Protein AF-0000000076749938 (afdb_homodimer)

Organism: NCBI:txid927661

Solvent-accessible surface area (backbone atoms only — not comparable to full-atom values): 13878 Å² total; per-residue (Å²): 121,81,74,64,51,70,44,56,28,37,37,51,81,58,31,28,41,81,42,74,37,69,72,84,67,67,82,81,55,88,50,54,41,32,39,28,59,49,98,90,24,24,19,38,31,24,63,41,94,78,51,100,81,17,25,28,37,37,33,43,51,71,41,92,62,65,67,49,48,26,50,68,44,40,58,41,46,54,39,28,74,70,57,39,41,70,43,42,43,47,42,65,38,30,44,34,40,29,29,44,48,93,43,41,67,59,47,47,50,46,42,40,74,74,54,29,45,76,42,61,68,61,79,71,71,66,80,120,123,85,76,62,51,71,44,55,29,36,36,51,81,59,32,29,39,82,40,74,36,66,70,84,68,63,86,76,61,88,49,54,42,33,39,27,62,49,98,90,23,25,20,38,31,24,64,42,95,77,49,101,82,17,26,27,37,37,32,42,51,72,40,92,61,66,66,51,47,28,51,68,45,41,58,41,47,54,40,30,72,71,58,38,42,72,44,42,42,46,41,65,39,30,45,34,39,30,28,47,46,93,43,41,67,58,47,49,51,45,41,38,74,73,54,28,46,76,42,62,69,61,79,72,72,65,80,118

InterPro domains:
  IPR027795 CASTOR, ACT domain [PF13840] (52-112)
  IPR045865 ACT-like domain [SSF55021] (54-118)

Nearest PDB structures (foldseek):
  1zhv-assembly1_A  TM=8.118E-01  e=1.317E-09  Agrobacterium fabrum str. C58
  1zvp-assembly2_C  TM=7.833E-01  e=8.070E-06  Vibrio cholerae
  1zvp-assembly2_B  TM=7.816E-01  e=1.088E-05  Vibrio cholerae
  1zvp-assembly1_D  TM=7.449E-01  e=8.566E-06  Vibrio cholerae
  1zvp-assembly1_A  TM=7.758E-01  e=2.228E-05  Vibrio cholerae

Foldseek 3Di:
DLDQDAFEKEWEPFWKDKDFDAAPDDPPDPFWDDWDDDPRGIITIGTDDDDPFTKIKIKTDQDPDLDDPCHVVSLVVLCVVVVWDWDWDADSGIIIIITTPVCVVVSCVSSVVSRYHYHYPPPPPVPD/DLDQDAFAKEWEPFWKDKDFDAQPDDDPDPFWDDWDDDPRGIITIGTDDDDPFTKIKIKTDQDPDLDDPRHVVSLVVLCVVVVWDWDWDADSGIIIIITTPVCVVVSCVSSVVSRYHYHYPPPPPVPD

Radius of gyration: 17.72 Å; Cα contacts (8 Å, |Δi|>4): 561; chains: 2; bounding box: 44×46×65 Å

Sequence (256 aa):
MSTFVPQKLHLRPDLFAIERHDSEDIVGSADWVALVRAPQGLTVIRTVADAADGWRAFQGQSSHELDVPGMLLSILAPLGEAGLPVFAASTYDADLVLVPASHAEKAATVLSTAGHEVHEDRDHHESLMSTFVPQKLHLRPDLFAIERHDSEDIVGSADWVALVRAPQGLTVIRTVADAADGWRAFQGQSSHELDVPGMLLSILAPLGEAGLPVFAASTYDADLVLVPASHAEKAATVLSTAGHEVHEDRDHHESL

pLDDT: mean 83.51, std 16.82, range [28.42, 97.94]

Secondary structure (DSSP, 8-state):
-------EEEE-S-EEEEEEE-TTSGGG-TTEEEEEEETTEEEEEEEES--TT-EEEEEE---S-TT-TTHHHHHHHHHHHTT---EEEE-SS-EEEEEEGGGHHHHHHHHHHTT-EEEE--------/-------EEEE-S-EEEEEEE-TTS-TT-TTEEEEEEETTEEEEEEEES--TT-EEEEEE---S-TT-TTHHHHHHHHHHHTT---EEEE-SS-EEEEEEGGGHHHHHHHHHHTT-EEEE--------

Structure (mmCIF, N/CA/C/O backbone):
data_AF-0000000076749938-model_v1
#
loop_
_entity.id
_entity.type
_entity.pdbx_description
1 polymer 'CASTOR ACT domain-containing protein'
#
loop_
_atom_site.group_PDB
_atom_site.id
_atom_site.type_symbol
_atom_site.label_atom_id
_atom_site.label_alt_id
_atom_site.label_comp_id
_atom_site.label_asym_id
_atom_site.label_entity_id
_atom_site.label_seq_id
_atom_site.pdbx_PDB_ins_code
_atom_site.Cartn_x
_atom_site.Cartn_y
_atom_site.Cartn_z
_atom_site.occupancy
_atom_site.B_iso_or_equiv
_atom_site.auth_seq_id
_atom_site.auth_comp_id
_atom_site.auth_asym_id
_atom_site.auth_atom_id
_atom_site.pdbx_PDB_model_num
ATOM 1 N N . MET A 1 1 ? -23.219 3.326 -2.438 1 39.22 1 MET A N 1
ATOM 2 C CA . MET A 1 1 ? -22.453 2.242 -3.051 1 39.22 1 MET A CA 1
ATOM 3 C C . MET A 1 1 ? -21.047 2.711 -3.438 1 39.22 1 MET A C 1
ATOM 5 O O . MET A 1 1 ? -20.891 3.779 -4.035 1 39.22 1 MET A O 1
ATOM 9 N N . SER A 1 2 ? -20.109 2.422 -2.643 1 50.53 2 SER A N 1
ATOM 10 C CA . SER A 1 2 ? -18.797 3.02 -2.863 1 50.53 2 SER A CA 1
ATOM 11 C C . SER A 1 2 ? -18.359 2.898 -4.324 1 50.53 2 SER A C 1
ATOM 13 O O . SER A 1 2 ? -18.469 1.823 -4.918 1 50.53 2 SER A O 1
ATOM 15 N N . THR A 1 3 ? -18.609 3.895 -5.098 1 61.5 3 THR A N 1
ATOM 16 C CA . THR A 1 3 ? -18.328 3.922 -6.527 1 61.5 3 THR A CA 1
ATOM 17 C C . THR A 1 3 ? -16.938 3.367 -6.812 1 61.5 3 THR A C 1
ATOM 19 O O . THR A 1 3 ? -15.953 3.764 -6.172 1 61.5 3 THR A O 1
ATOM 22 N N . PHE A 1 4 ? -16.859 2.09 -7.316 1 76.06 4 PHE A N 1
ATOM 23 C CA . PHE A 1 4 ? -15.664 1.397 -7.789 1 76.06 4 PHE A CA 1
ATOM 24 C C . PHE A 1 4 ? -15.141 2.033 -9.07 1 76.06 4 PHE A C 1
ATOM 26 O O . PHE A 1 4 ? -15.93 2.422 -9.945 1 76.06 4 PHE A O 1
ATOM 33 N N . VAL A 1 5 ? -13.953 2.48 -9.055 1 85.94 5 VAL A N 1
ATOM 34 C CA . VAL A 1 5 ? -13.297 3.033 -10.242 1 85.94 5 VAL A CA 1
ATOM 35 C C . VAL A 1 5 ? -12.656 1.906 -11.047 1 85.94 5 VAL A C 1
ATOM 37 O O . VAL A 1 5 ? -11.656 1.319 -10.633 1 85.94 5 VAL A O 1
ATOM 40 N N . PRO A 1 6 ? -13.344 1.611 -12.18 1 90.44 6 PRO A N 1
ATOM 41 C CA . PRO A 1 6 ? -12.758 0.559 -13.016 1 90.44 6 PRO A CA 1
ATOM 42 C C . PRO A 1 6 ?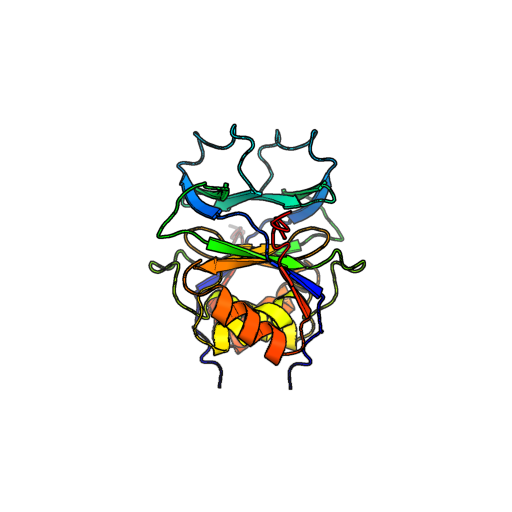 -11.32 0.87 -13.438 1 90.44 6 PRO A C 1
ATOM 44 O O . PRO A 1 6 ? -11 2.021 -13.742 1 90.44 6 PRO A O 1
ATOM 47 N N . GLN A 1 7 ? -10.453 -0.158 -13.344 1 91.94 7 GLN A N 1
ATOM 48 C CA . GLN A 1 7 ? -9.055 0.034 -13.703 1 91.94 7 GLN A CA 1
ATOM 49 C C . GLN A 1 7 ? -8.562 -1.078 -14.625 1 91.94 7 GLN A C 1
ATOM 51 O O . GLN A 1 7 ? -9.148 -2.16 -14.672 1 91.94 7 GLN A O 1
ATOM 56 N N . LYS A 1 8 ? -7.551 -0.688 -15.461 1 93.19 8 LYS A N 1
ATOM 57 C CA . LYS A 1 8 ? -6.781 -1.697 -16.172 1 93.19 8 LYS A CA 1
ATOM 58 C C . LYS A 1 8 ? -5.598 -2.186 -15.344 1 93.19 8 LYS A C 1
ATOM 60 O O . LYS A 1 8 ? -4.719 -1.4 -14.992 1 93.19 8 LYS A O 1
ATOM 65 N N . LEU A 1 9 ? -5.609 -3.475 -15.023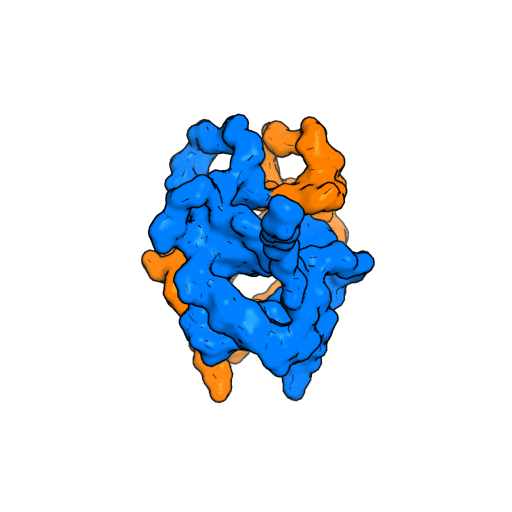 1 95.06 9 LEU A N 1
ATOM 66 C CA . LEU A 1 9 ? -4.59 -4.059 -14.164 1 95.06 9 LEU A CA 1
ATOM 67 C C . LEU A 1 9 ? -3.752 -5.078 -14.922 1 95.06 9 LEU A C 1
ATOM 69 O O . LEU A 1 9 ? -4.285 -5.863 -15.711 1 95.06 9 LEU A O 1
ATOM 73 N N . HIS A 1 10 ? -2.5 -4.996 -14.734 1 95.06 10 HIS A N 1
ATOM 74 C CA . HIS A 1 10 ? -1.573 -5.98 -15.289 1 95.06 10 HIS A CA 1
ATOM 75 C C . HIS A 1 10 ? -1.095 -6.953 -14.219 1 95.06 10 HIS A C 1
ATOM 77 O O . HIS A 1 10 ? -0.518 -6.535 -13.211 1 95.06 10 HIS A O 1
ATOM 83 N N . LEU A 1 11 ? -1.415 -8.203 -14.438 1 96.12 11 LEU A N 1
ATOM 84 C CA . LEU A 1 11 ? -0.824 -9.227 -13.578 1 96.12 11 LEU A CA 1
ATOM 85 C C . LEU A 1 11 ? 0.608 -9.531 -14.008 1 96.12 11 LEU A C 1
ATOM 87 O O . LEU A 1 11 ? 0.832 -10.133 -15.062 1 96.12 11 LEU A O 1
ATOM 91 N N . ARG A 1 12 ? 1.551 -9.172 -13.18 1 93.81 12 ARG A N 1
ATOM 92 C CA . ARG A 1 12 ? 2.961 -9.344 -13.508 1 93.81 12 ARG A CA 1
ATOM 93 C C . ARG A 1 12 ? 3.334 -10.812 -13.602 1 93.81 12 ARG A C 1
ATOM 95 O O . ARG A 1 12 ? 2.822 -11.641 -12.836 1 93.81 12 ARG A O 1
ATOM 102 N N . PRO A 1 13 ? 4.262 -11.086 -14.453 1 91.56 13 PRO A N 1
ATOM 103 C CA . PRO A 1 13 ? 4.668 -12.484 -14.594 1 91.56 13 PRO A CA 1
ATOM 104 C C . PRO A 1 13 ? 5.57 -12.961 -13.461 1 91.56 13 PRO A C 1
ATOM 106 O O . PRO A 1 13 ? 5.73 -14.164 -13.258 1 91.56 13 PRO A O 1
ATOM 109 N N . ASP A 1 14 ? 6.129 -12.031 -12.711 1 92.38 14 ASP A N 1
ATOM 110 C CA . ASP A 1 14 ? 7.109 -12.359 -11.68 1 92.38 14 ASP A CA 1
ATOM 111 C C . ASP A 1 14 ? 6.426 -12.898 -10.43 1 92.38 14 ASP A C 1
ATOM 113 O O . ASP A 1 14 ? 5.23 -12.688 -10.227 1 92.38 14 ASP A O 1
ATOM 117 N N . LEU A 1 15 ? 7.25 -13.633 -9.695 1 94.06 15 LEU A N 1
ATOM 118 C CA . LEU A 1 15 ? 6.918 -13.992 -8.328 1 94.06 15 LEU A CA 1
ATOM 119 C C . LEU A 1 15 ? 7.68 -13.125 -7.332 1 94.06 15 LEU A C 1
ATOM 121 O O . LEU A 1 15 ? 8.828 -12.75 -7.578 1 94.06 15 LEU A O 1
ATOM 125 N N . PHE A 1 16 ? 7.023 -12.875 -6.277 1 94.44 16 PHE A N 1
ATOM 126 C CA . PHE A 1 16 ? 7.621 -11.977 -5.301 1 94.44 16 PHE A CA 1
ATOM 127 C C . PHE A 1 16 ? 7.684 -12.625 -3.924 1 94.44 16 PHE A C 1
ATOM 129 O O . PHE A 1 16 ? 6.848 -13.469 -3.594 1 94.44 16 PHE A O 1
ATOM 136 N N . ALA A 1 17 ? 8.648 -12.289 -3.207 1 93.06 17 ALA A N 1
ATOM 137 C CA . ALA A 1 17 ? 8.742 -12.617 -1.785 1 93.06 17 ALA A CA 1
ATOM 138 C C . ALA A 1 17 ? 8.672 -11.352 -0.93 1 93.06 17 ALA A C 1
ATOM 140 O O . ALA A 1 17 ? 9.156 -10.297 -1.334 1 93.06 17 ALA A O 1
ATOM 141 N N . ILE A 1 18 ? 8.07 -11.453 0.167 1 92 18 ILE A N 1
ATOM 142 C CA . ILE A 1 18 ? 8.031 -10.406 1.179 1 92 18 ILE A CA 1
ATOM 143 C C . ILE A 1 18 ? 8.883 -10.812 2.379 1 92 18 ILE A C 1
ATOM 145 O O . ILE A 1 18 ? 8.617 -11.836 3.016 1 92 18 ILE A O 1
ATOM 149 N N . GLU A 1 19 ? 9.859 -10.016 2.629 1 89.88 19 GLU A N 1
ATOM 150 C CA . GLU A 1 19 ? 10.828 -10.344 3.676 1 89.88 19 GLU A CA 1
ATOM 151 C C . GLU A 1 19 ? 11 -9.18 4.648 1 89.88 19 GLU A C 1
ATOM 153 O O . GLU A 1 19 ? 10.812 -8.023 4.281 1 89.88 19 GLU A O 1
ATOM 158 N N . ARG A 1 20 ? 11.383 -9.516 5.812 1 90.06 20 ARG A N 1
ATOM 159 C CA . ARG A 1 20 ? 11.773 -8.516 6.801 1 90.06 20 ARG A CA 1
ATOM 160 C C . ARG A 1 20 ? 13.258 -8.625 7.129 1 90.06 20 ARG A C 1
ATOM 162 O O . ARG A 1 20 ? 13.742 -9.695 7.504 1 90.06 20 ARG A O 1
ATOM 169 N N . HIS A 1 21 ? 13.891 -7.566 6.812 1 87.69 21 HIS A N 1
ATOM 170 C CA . HIS A 1 21 ? 15.32 -7.504 7.098 1 87.69 21 HIS A CA 1
ATOM 171 C C . HIS A 1 21 ? 15.609 -6.586 8.281 1 87.69 21 HIS A C 1
ATOM 173 O O . HIS A 1 21 ? 14.859 -5.633 8.523 1 87.69 21 HIS A O 1
ATOM 179 N N . ASP A 1 22 ? 16.766 -6.957 8.883 1 80.88 22 ASP A N 1
ATOM 180 C CA . ASP A 1 22 ? 17.25 -6.004 9.875 1 80.88 22 ASP A CA 1
ATOM 181 C C . ASP A 1 22 ? 17.859 -4.777 9.203 1 80.88 22 ASP A C 1
ATOM 183 O O . ASP A 1 22 ? 18.453 -4.879 8.125 1 80.88 22 ASP A O 1
ATOM 187 N N . SER A 1 23 ? 17.297 -3.586 9.125 1 63.81 23 SER A N 1
ATOM 188 C CA . SER A 1 23 ? 17.5 -2.289 8.484 1 63.81 23 SER A CA 1
ATOM 189 C C . SER A 1 23 ? 18.859 -2.215 7.805 1 63.81 23 SER A C 1
ATOM 191 O O . SER A 1 23 ? 19 -1.632 6.727 1 63.81 23 SER A O 1
ATOM 193 N N . GLU A 1 24 ? 20.031 -2.688 8.195 1 58.97 24 GLU A N 1
ATOM 194 C CA . GLU A 1 24 ? 21.375 -2.436 7.672 1 58.97 24 GLU A CA 1
ATOM 195 C C . GLU A 1 24 ? 21.672 -3.297 6.445 1 58.97 24 GLU A C 1
ATOM 197 O O . GLU A 1 24 ? 22.625 -3.041 5.711 1 58.97 24 GLU A O 1
ATOM 202 N N . ASP A 1 25 ? 21.078 -4.219 6.223 1 56.28 25 ASP A N 1
ATOM 203 C CA . ASP A 1 25 ? 21.625 -5.25 5.352 1 56.28 25 ASP A CA 1
ATOM 204 C C . ASP A 1 25 ? 21.266 -4.988 3.891 1 56.28 25 ASP A C 1
ATOM 206 O O . ASP A 1 25 ? 22.094 -5.172 2.996 1 56.28 25 ASP A O 1
ATOM 210 N N . ILE A 1 26 ? 20.078 -4.988 3.316 1 54.69 26 ILE A N 1
ATOM 211 C CA . ILE A 1 26 ? 19.672 -5.656 2.084 1 54.69 26 ILE A CA 1
ATOM 212 C C . ILE A 1 26 ? 19.578 -4.637 0.951 1 54.69 26 ILE A C 1
ATOM 214 O O . ILE A 1 26 ? 19.469 -5.012 -0.22 1 54.69 26 ILE A O 1
ATOM 218 N N . VAL A 1 27 ? 19.75 -3.434 1.104 1 60.03 27 VAL A N 1
ATOM 219 C CA . VAL A 1 27 ? 19.203 -2.666 -0.006 1 60.03 27 VAL A CA 1
ATOM 220 C C . VAL A 1 27 ? 20.047 -2.883 -1.259 1 60.03 27 VAL A C 1
ATOM 222 O O . VAL A 1 27 ? 19.641 -2.5 -2.359 1 60.03 27 VAL A O 1
ATOM 225 N N . GLY A 1 28 ? 21.094 -3.668 -1.22 1 59.53 28 GLY A N 1
ATOM 226 C CA . GLY A 1 28 ? 21.984 -3.576 -2.373 1 59.53 28 GLY A CA 1
ATOM 227 C C . GLY A 1 28 ? 21.516 -4.418 -3.545 1 59.53 28 GLY A C 1
ATOM 228 O O . GLY A 1 28 ? 22.125 -4.391 -4.617 1 59.53 28 GLY A O 1
ATOM 229 N N . SER A 1 29 ? 20.391 -5.137 -3.348 1 61.81 29 SER A N 1
ATOM 230 C CA . SER A 1 29 ? 20.141 -6.012 -4.488 1 61.81 29 SER A CA 1
ATOM 231 C C . SER A 1 29 ? 19.172 -5.367 -5.477 1 61.81 29 SER A C 1
ATOM 233 O O . SER A 1 29 ? 18.312 -4.582 -5.086 1 61.81 29 SER A O 1
ATOM 235 N N . ALA A 1 30 ? 19.391 -5.578 -6.797 1 67.44 30 ALA A N 1
ATOM 236 C CA . ALA A 1 30 ? 18.625 -5.062 -7.926 1 67.44 30 ALA A CA 1
ATOM 237 C C . ALA A 1 30 ? 17.281 -5.777 -8.047 1 67.44 30 ALA A C 1
ATOM 239 O O . ALA A 1 30 ? 16.438 -5.391 -8.852 1 67.44 30 ALA A O 1
ATOM 240 N N . ASP A 1 31 ? 16.922 -6.672 -7.141 1 87.25 31 ASP A N 1
ATOM 241 C CA . ASP A 1 31 ? 15.727 -7.477 -7.41 1 87.25 31 ASP A CA 1
ATOM 242 C C . ASP A 1 31 ? 14.547 -7.012 -6.562 1 87.25 31 ASP A C 1
ATOM 244 O O . ASP A 1 31 ? 13.445 -7.555 -6.672 1 87.25 31 ASP A O 1
ATOM 248 N N . TRP A 1 32 ? 14.812 -5.949 -5.809 1 90.25 32 TRP A N 1
ATOM 249 C CA . TRP A 1 32 ? 13.703 -5.492 -4.988 1 90.25 32 TRP A CA 1
ATOM 250 C C . TRP A 1 32 ? 12.766 -4.598 -5.789 1 90.25 32 TRP A C 1
ATOM 252 O O . TRP A 1 32 ? 13.203 -3.877 -6.691 1 90.25 32 TRP A O 1
ATOM 262 N N . VAL A 1 33 ? 11.5 -4.688 -5.477 1 92.12 33 VAL A N 1
ATOM 263 C CA . VAL A 1 33 ? 10.516 -3.826 -6.121 1 92.12 33 VAL A CA 1
ATOM 264 C C . VAL A 1 33 ? 10 -2.791 -5.125 1 92.12 33 VAL A C 1
ATOM 266 O O . VAL A 1 33 ? 9.586 -1.697 -5.516 1 92.12 33 VAL A O 1
ATOM 269 N N . ALA A 1 34 ? 10.062 -3.121 -3.85 1 93.25 34 ALA A N 1
ATOM 270 C CA . ALA A 1 34 ? 9.625 -2.182 -2.818 1 93.25 34 ALA A CA 1
ATOM 271 C C . ALA A 1 34 ? 10.453 -2.34 -1.547 1 93.25 34 ALA A C 1
ATOM 273 O O . ALA A 1 34 ? 10.789 -3.461 -1.151 1 93.25 34 ALA A O 1
ATOM 274 N N . LEU A 1 35 ? 10.789 -1.246 -0.967 1 91.69 35 LEU A N 1
ATOM 275 C CA . LEU A 1 35 ? 11.406 -1.145 0.352 1 91.69 35 LEU A CA 1
ATOM 276 C C . LEU A 1 35 ? 10.586 -0.236 1.265 1 91.69 35 LEU A C 1
ATOM 278 O O . LEU A 1 35 ? 10.273 0.898 0.898 1 91.69 35 LEU A O 1
ATOM 282 N N . VAL A 1 36 ? 10.227 -0.734 2.393 1 92.31 36 VAL A N 1
ATOM 283 C CA . VAL A 1 36 ? 9.453 0.075 3.332 1 92.31 36 VAL A CA 1
ATOM 284 C C . VAL A 1 36 ? 10.047 -0.062 4.734 1 92.31 36 VAL A C 1
ATOM 286 O O . VAL A 1 36 ? 10.117 -1.167 5.277 1 92.31 36 VAL A O 1
ATOM 289 N N . ARG A 1 37 ? 10.383 1.034 5.262 1 90.81 37 ARG A N 1
ATOM 290 C CA . ARG A 1 37 ? 10.938 1.043 6.609 1 90.81 37 ARG A CA 1
ATOM 291 C C . ARG A 1 37 ? 9.836 1.062 7.66 1 90.81 37 ARG A C 1
ATOM 293 O O . ARG A 1 37 ? 8.844 1.771 7.508 1 90.81 37 ARG A O 1
ATOM 300 N N . ALA A 1 38 ? 10.008 0.27 8.625 1 87.62 38 ALA A N 1
ATOM 301 C CA . ALA A 1 38 ? 9.141 0.216 9.797 1 87.62 38 ALA A CA 1
ATOM 302 C C . ALA A 1 38 ? 9.953 0.031 11.078 1 87.62 38 ALA A C 1
ATOM 304 O O . ALA A 1 38 ? 11.141 -0.296 11.023 1 87.62 38 ALA A O 1
ATOM 305 N N . PRO A 1 39 ? 9.344 0.297 12.234 1 83.75 39 PRO A N 1
ATOM 306 C CA . PRO A 1 39 ? 10.07 0.182 13.5 1 83.75 39 PRO A CA 1
ATOM 307 C C . PRO A 1 39 ? 10.719 -1.188 13.688 1 83.75 39 PRO A C 1
ATOM 309 O O . PRO A 1 39 ? 11.773 -1.295 14.312 1 83.75 39 PRO A O 1
ATOM 312 N N . GLN A 1 40 ? 10.109 -2.246 13.094 1 84.62 40 GLN A N 1
ATOM 313 C CA . GLN A 1 40 ? 10.586 -3.607 13.32 1 84.62 40 GLN A CA 1
ATOM 314 C C . GLN A 1 40 ? 11.656 -3.992 12.297 1 84.62 40 GLN A C 1
ATOM 316 O O . GLN A 1 40 ? 12.281 -5.051 12.406 1 84.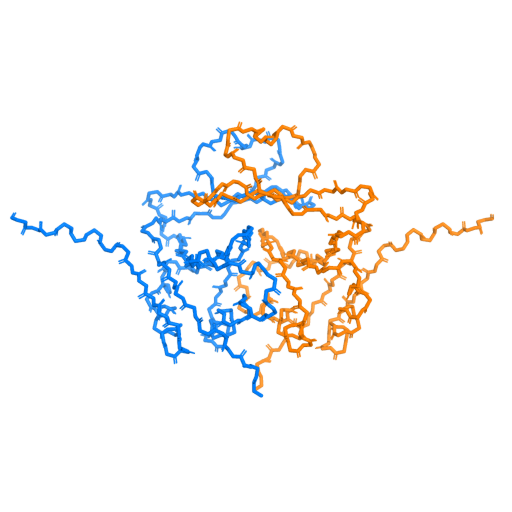62 40 GLN A O 1
ATOM 321 N N . GLY A 1 41 ? 11.867 -3.158 11.336 1 88.69 41 GLY A N 1
ATOM 322 C CA . GLY A 1 41 ? 12.867 -3.455 10.32 1 88.69 41 GLY A CA 1
ATOM 323 C C . GLY A 1 41 ? 12.469 -2.979 8.938 1 88.69 41 GLY A C 1
ATOM 324 O O . GLY A 1 41 ? 11.57 -2.146 8.797 1 88.69 41 GLY A O 1
ATOM 325 N N . LEU A 1 42 ? 13.227 -3.508 7.969 1 90.38 42 LEU A N 1
ATOM 326 C CA . LEU A 1 42 ? 12.992 -3.15 6.574 1 90.38 42 LEU A CA 1
ATOM 327 C C . LEU A 1 42 ? 12.203 -4.238 5.859 1 90.38 42 LEU A C 1
ATOM 329 O O . LEU A 1 42 ? 12.609 -5.402 5.848 1 90.38 42 LEU A O 1
ATOM 333 N N . THR A 1 43 ? 11.109 -3.926 5.422 1 91.31 43 THR A N 1
ATOM 334 C CA . THR A 1 43 ? 10.359 -4.828 4.555 1 91.31 43 THR A CA 1
ATOM 335 C C . THR A 1 43 ? 10.875 -4.754 3.121 1 91.31 43 THR A C 1
ATOM 337 O O . THR A 1 43 ? 10.992 -3.664 2.555 1 91.31 43 THR A O 1
ATOM 340 N N . VAL A 1 44 ? 11.195 -5.906 2.609 1 91.19 44 VAL A N 1
ATOM 341 C CA . VAL A 1 44 ? 11.695 -6.012 1.243 1 91.19 44 VAL A CA 1
ATOM 342 C C . VAL A 1 44 ? 10.758 -6.895 0.418 1 91.19 44 VAL A C 1
ATOM 344 O O . VAL A 1 44 ? 10.5 -8.047 0.78 1 91.19 44 VAL A O 1
ATOM 347 N N . ILE A 1 45 ? 10.219 -6.332 -0.6 1 92.94 45 ILE A N 1
ATOM 348 C CA . ILE A 1 45 ? 9.531 -7.113 -1.621 1 92.94 45 ILE A CA 1
ATOM 349 C C . ILE A 1 45 ? 10.438 -7.297 -2.834 1 92.94 45 ILE A C 1
ATOM 351 O O . ILE A 1 45 ? 10.898 -6.32 -3.43 1 92.94 45 ILE A O 1
ATOM 355 N N . ARG A 1 46 ? 10.664 -8.492 -3.176 1 92.19 46 ARG A N 1
ATOM 356 C CA . ARG A 1 46 ? 11.602 -8.75 -4.266 1 92.19 46 ARG A CA 1
ATOM 357 C C . ARG A 1 46 ? 11.133 -9.906 -5.137 1 92.19 46 ARG A C 1
ATOM 359 O O . ARG A 1 46 ? 10.352 -10.75 -4.684 1 92.19 46 ARG A O 1
ATOM 366 N N . THR A 1 47 ? 11.617 -9.883 -6.414 1 93 47 THR A N 1
ATOM 367 C CA . THR A 1 47 ? 11.312 -10.984 -7.316 1 93 47 THR A CA 1
ATOM 368 C C . THR A 1 47 ? 12.062 -12.25 -6.902 1 93 47 THR A C 1
ATOM 370 O O . THR A 1 47 ? 13.211 -12.172 -6.449 1 93 47 THR A O 1
ATOM 373 N N . VAL A 1 48 ? 11.328 -13.312 -6.988 1 91.19 48 VAL A N 1
ATOM 374 C CA . VAL A 1 48 ? 11.945 -14.602 -6.688 1 91.19 48 VAL A CA 1
ATOM 375 C C . VAL A 1 48 ? 11.602 -15.609 -7.785 1 91.19 48 VAL A C 1
ATOM 377 O O . VAL A 1 48 ? 10.594 -15.453 -8.484 1 91.19 48 VAL A O 1
ATOM 380 N N . ALA A 1 49 ? 12.516 -16.562 -8.086 1 84.88 49 ALA A N 1
ATOM 381 C CA . ALA A 1 49 ? 12.297 -17.594 -9.094 1 84.88 49 ALA A CA 1
ATOM 382 C C . ALA A 1 49 ? 11.289 -18.641 -8.609 1 84.88 49 ALA A C 1
ATOM 384 O O . ALA A 1 49 ? 10.445 -19.109 -9.375 1 84.88 49 ALA A O 1
ATOM 385 N N . ASP A 1 50 ? 11.492 -19.203 -7.457 1 73 50 ASP A N 1
ATOM 386 C CA . ASP A 1 50 ? 10.664 -20.281 -6.945 1 73 50 ASP A CA 1
ATOM 387 C C . ASP A 1 50 ? 10.172 -19.984 -5.531 1 73 50 ASP A C 1
ATOM 389 O O . ASP A 1 50 ? 10.953 -19.547 -4.676 1 73 50 ASP A O 1
ATOM 393 N N . ALA A 1 51 ? 8.992 -19.422 -5.438 1 63.91 51 ALA A N 1
ATOM 394 C CA . ALA A 1 51 ? 8.648 -19.422 -4.02 1 63.91 51 ALA A CA 1
ATOM 395 C C . ALA A 1 51 ? 7.297 -20.109 -3.785 1 63.91 51 ALA A C 1
ATOM 397 O O . ALA A 1 51 ? 6.281 -19.672 -4.336 1 63.91 51 ALA A O 1
ATOM 398 N N . ALA A 1 52 ? 7.25 -21.438 -3.373 1 61.41 52 ALA A N 1
ATOM 399 C CA . ALA A 1 52 ? 6.023 -22.094 -2.947 1 61.41 52 ALA A CA 1
ATOM 400 C C . ALA A 1 52 ? 5.105 -21.141 -2.199 1 61.41 52 ALA A C 1
ATOM 402 O O . ALA A 1 52 ? 3.879 -21.219 -2.326 1 61.41 52 ALA A O 1
ATOM 403 N N . ASP A 1 53 ? 5.703 -20.156 -1.62 1 77.25 53 ASP A N 1
ATOM 404 C CA . ASP A 1 53 ? 4.926 -19.25 -0.792 1 77.25 53 ASP A CA 1
ATOM 405 C C . ASP A 1 53 ? 5.066 -17.812 -1.276 1 77.25 53 ASP A C 1
ATOM 407 O O . ASP A 1 53 ? 4.992 -16.875 -0.481 1 77.25 53 ASP A O 1
ATOM 411 N N . GLY A 1 54 ? 5.109 -17.828 -2.609 1 91.31 54 GLY A N 1
ATOM 412 C CA . GLY A 1 54 ? 5.332 -16.516 -3.186 1 91.31 54 GLY A CA 1
ATOM 413 C C . GLY A 1 54 ? 4.051 -15.727 -3.383 1 91.31 54 GLY A C 1
ATOM 414 O O . GLY A 1 54 ? 2.979 -16.156 -2.947 1 91.31 54 GLY A O 1
ATOM 415 N N . TRP A 1 55 ? 4.258 -14.523 -3.918 1 94.5 55 TRP A N 1
ATOM 416 C CA . TRP A 1 55 ? 3.176 -13.586 -4.191 1 94.5 55 TRP A CA 1
ATOM 417 C C . TRP A 1 55 ? 3.162 -13.188 -5.664 1 94.5 55 TRP A C 1
ATOM 419 O O . TRP A 1 55 ? 4.195 -13.234 -6.336 1 94.5 55 TRP A O 1
ATOM 429 N N . ARG A 1 56 ? 1.994 -12.914 -6.109 1 95.31 56 ARG A N 1
ATOM 430 C CA . ARG A 1 56 ? 1.817 -12.281 -7.414 1 95.31 56 ARG A CA 1
ATOM 431 C C . ARG A 1 56 ? 1.292 -10.859 -7.27 1 95.31 56 ARG A C 1
ATOM 433 O O . ARG A 1 56 ? 0.638 -10.531 -6.281 1 95.31 56 ARG A O 1
ATOM 440 N N . ALA A 1 57 ? 1.581 -10.078 -8.312 1 96.38 57 ALA A N 1
ATOM 441 C CA . ALA A 1 57 ? 1.27 -8.656 -8.164 1 96.38 57 ALA A CA 1
ATOM 442 C C . ALA A 1 57 ? 0.371 -8.172 -9.297 1 96.38 57 ALA A C 1
ATOM 444 O O . ALA A 1 57 ? 0.607 -8.492 -10.469 1 96.38 57 ALA A O 1
ATOM 445 N N . PHE A 1 58 ? -0.656 -7.461 -8.945 1 96.31 58 PHE A N 1
ATOM 446 C CA . PHE A 1 58 ? -1.45 -6.668 -9.875 1 96.31 58 PHE A CA 1
ATOM 447 C C . PHE A 1 58 ? -0.968 -5.223 -9.898 1 96.31 58 PHE A C 1
ATOM 449 O O . PHE A 1 58 ? -0.892 -4.57 -8.852 1 96.31 58 PHE A O 1
ATOM 456 N N . GLN A 1 59 ? -0.629 -4.762 -11.055 1 93.88 59 GLN A N 1
ATOM 457 C CA . GLN A 1 59 ? -0.148 -3.396 -11.219 1 93.88 59 GLN A CA 1
ATOM 458 C C . GLN A 1 59 ? -1.125 -2.566 -12.047 1 93.88 59 GLN A C 1
ATOM 460 O O . GLN A 1 59 ? -1.487 -2.953 -13.164 1 93.88 59 GLN A O 1
ATOM 465 N N . GLY A 1 60 ? -1.578 -1.493 -11.461 1 91.31 60 GLY A N 1
ATOM 466 C CA . GLY A 1 60 ? -2.404 -0.568 -12.227 1 91.31 60 GLY A CA 1
ATOM 467 C C . GLY A 1 60 ? -1.656 0.111 -13.352 1 91.31 60 GLY A C 1
ATOM 468 O O . GLY A 1 60 ? -0.432 0.246 -13.305 1 91.31 60 GLY A O 1
ATOM 469 N N . GLN A 1 61 ? -2.385 0.468 -14.312 1 82.75 61 GLN A N 1
ATOM 470 C CA . GLN A 1 61 ? -1.802 1.258 -15.398 1 82.75 61 GLN A CA 1
ATOM 471 C C . GLN A 1 61 ? -1.736 2.736 -15.023 1 82.75 61 GLN A C 1
ATOM 473 O O . GLN A 1 61 ? -2.582 3.23 -14.273 1 82.75 61 GLN A O 1
ATOM 478 N N . SER A 1 62 ? -0.574 3.309 -15.156 1 66.31 62 SER A N 1
ATOM 479 C CA . SER A 1 62 ? -0.331 4.707 -14.812 1 66.31 62 SER A CA 1
ATOM 480 C C . SER A 1 62 ? -1.563 5.562 -15.086 1 66.31 62 SER A C 1
ATOM 482 O O . SER A 1 62 ? -2.154 5.492 -16.156 1 66.31 62 SER A O 1
ATOM 484 N N . SER A 1 63 ? -2.381 5.594 -14.039 1 58.78 63 SER A N 1
ATOM 485 C CA . SER A 1 63 ? -3.436 6.574 -14.289 1 58.78 63 SER A CA 1
ATOM 486 C C . SER A 1 63 ? -2.932 7.996 -14.062 1 58.78 63 SER A C 1
ATOM 488 O O . SER A 1 63 ? -1.991 8.219 -13.297 1 58.78 63 SER A O 1
ATOM 490 N N . HIS A 1 64 ? -3.178 8.93 -14.945 1 53.16 64 HIS A N 1
ATOM 491 C CA . HIS A 1 64 ? -2.814 10.344 -14.961 1 53.16 64 HIS A CA 1
ATOM 492 C C . HIS A 1 64 ? -3.08 11 -13.609 1 53.16 64 HIS A C 1
ATOM 494 O O . HIS A 1 64 ? -2.418 11.969 -13.25 1 53.16 64 HIS A O 1
ATOM 500 N N . GLU A 1 65 ? -4.055 10.562 -12.852 1 52.56 65 GLU A N 1
ATOM 501 C CA . GLU A 1 65 ? -4.34 11.359 -11.664 1 52.56 65 GLU A CA 1
ATOM 502 C C . GLU A 1 65 ? -4.121 10.555 -10.391 1 52.56 65 GLU A C 1
ATOM 504 O O . GLU A 1 65 ? -4.887 9.641 -10.086 1 52.56 65 GLU A O 1
ATOM 509 N N . LEU A 1 66 ? -2.844 10.555 -9.82 1 53.81 66 LEU A N 1
ATOM 510 C CA . LEU A 1 66 ? -2.428 9.922 -8.57 1 53.81 66 LEU A CA 1
ATOM 511 C C . LEU A 1 66 ? -3.48 10.125 -7.484 1 53.81 66 LEU A C 1
ATOM 513 O O . LEU A 1 66 ? -3.59 9.312 -6.562 1 53.81 66 LEU A O 1
ATOM 517 N N . ASP A 1 67 ? -4.289 11.047 -7.637 1 60.19 67 ASP A N 1
ATOM 518 C CA . ASP A 1 67 ? -5.012 11.562 -6.477 1 60.19 67 ASP A CA 1
ATOM 519 C C . ASP A 1 67 ? -6.516 11.352 -6.629 1 60.19 67 ASP A C 1
ATOM 521 O O . ASP A 1 67 ? -7.312 12.148 -6.121 1 60.19 67 ASP A O 1
ATOM 525 N N . VAL A 1 68 ? -6.809 10.359 -7.367 1 69.69 68 VAL A N 1
ATOM 526 C CA . VAL A 1 68 ? -8.25 10.141 -7.426 1 69.69 68 VAL A CA 1
ATOM 527 C C . VAL A 1 68 ? -8.688 9.258 -6.262 1 69.69 68 VAL A C 1
ATOM 529 O O . VAL A 1 68 ? -8.188 8.141 -6.102 1 69.69 68 VAL A O 1
ATOM 532 N N . PRO A 1 69 ? -9.516 9.875 -5.453 1 80.81 69 PRO A N 1
ATOM 533 C CA . PRO A 1 69 ? -10.023 9.086 -4.324 1 80.81 69 PRO A CA 1
ATOM 534 C C . PRO A 1 69 ? -10.672 7.773 -4.766 1 80.81 69 PRO A C 1
ATOM 536 O O . PRO A 1 69 ? -11.336 7.727 -5.805 1 80.81 69 PRO A O 1
ATOM 539 N N . GLY A 1 70 ? -10.289 6.641 -4.145 1 85.38 70 GLY A N 1
ATOM 540 C CA . GLY A 1 70 ? -11.008 5.391 -4.312 1 85.38 70 GLY A CA 1
ATOM 541 C C . GLY A 1 70 ? -10.305 4.414 -5.234 1 85.38 70 GLY A C 1
ATOM 542 O O . GLY A 1 70 ? -10.742 3.27 -5.387 1 85.38 70 GLY A O 1
ATOM 543 N N . MET A 1 71 ? -9.195 4.836 -5.918 1 87.94 71 MET A N 1
ATOM 544 C CA . MET A 1 71 ? -8.523 3.959 -6.875 1 87.94 71 MET A CA 1
ATOM 545 C C . MET A 1 71 ? -8.039 2.682 -6.199 1 87.94 71 MET A C 1
ATOM 547 O O . MET A 1 71 ? -8.383 1.578 -6.633 1 87.94 71 MET A O 1
ATOM 551 N N . LEU A 1 72 ? -7.301 2.83 -5.129 1 91.31 72 LEU A N 1
ATOM 552 C CA . LEU A 1 72 ? -6.766 1.668 -4.426 1 91.31 72 LEU A CA 1
ATOM 553 C C . LEU A 1 72 ? -7.891 0.864 -3.779 1 91.31 72 LEU A C 1
ATOM 555 O O . LEU A 1 72 ? -7.895 -0.367 -3.844 1 91.31 72 LEU A O 1
ATOM 559 N N . LEU A 1 73 ? -8.875 1.545 -3.277 1 91.44 73 LEU A N 1
ATOM 560 C CA . LEU A 1 73 ? -10.008 0.884 -2.645 1 91.44 73 LEU A CA 1
ATOM 561 C C . LEU A 1 73 ? -10.758 0.008 -3.646 1 91.44 73 LEU A C 1
ATOM 563 O O . LEU A 1 73 ? -11.211 -1.083 -3.301 1 91.44 73 LEU A O 1
ATOM 567 N N . SER A 1 74 ? -10.852 0.475 -4.824 1 92.38 74 SER A N 1
ATOM 568 C CA . SER A 1 74 ? -11.578 -0.254 -5.859 1 92.38 74 SER A CA 1
ATOM 569 C C . SER A 1 74 ? -10.922 -1.601 -6.152 1 92.38 74 SER A C 1
ATOM 571 O O . SER A 1 74 ? -11.578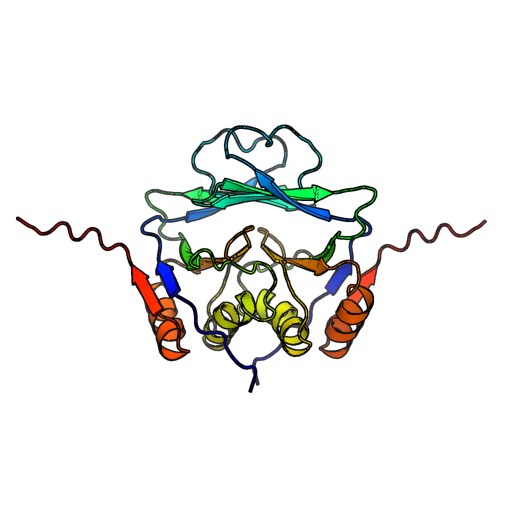 -2.527 -6.625 1 92.38 74 SER A O 1
ATOM 573 N N . ILE A 1 75 ? -9.648 -1.703 -5.863 1 93.56 75 ILE A N 1
ATOM 574 C CA . ILE A 1 75 ? -8.938 -2.961 -6.066 1 93.56 75 ILE A CA 1
ATOM 575 C C . ILE A 1 75 ? -9.016 -3.805 -4.797 1 93.56 75 ILE A C 1
ATOM 577 O O . ILE A 1 75 ? -9.297 -5.004 -4.855 1 93.56 75 ILE A O 1
ATOM 581 N N . LEU A 1 76 ? -8.883 -3.215 -3.666 1 93.19 76 LEU A N 1
ATOM 582 C CA . LEU A 1 76 ? -8.727 -3.939 -2.41 1 93.19 76 LEU A CA 1
ATOM 583 C C . LEU A 1 76 ? -10.07 -4.449 -1.903 1 93.19 76 LEU A C 1
ATOM 585 O O . LEU A 1 76 ? -10.141 -5.523 -1.298 1 93.19 76 LEU A O 1
ATOM 589 N N . ALA A 1 77 ? -11.117 -3.703 -2.186 1 92.06 77 ALA A N 1
ATOM 590 C CA . ALA A 1 77 ? -12.414 -4.047 -1.613 1 92.06 77 ALA A CA 1
ATOM 591 C C . ALA A 1 77 ? -12.891 -5.406 -2.115 1 92.06 77 ALA A C 1
ATOM 593 O O . ALA A 1 77 ? -13.18 -6.305 -1.318 1 92.06 77 ALA A O 1
ATOM 594 N N . PRO A 1 78 ? -12.875 -5.625 -3.381 1 94.56 78 PRO A N 1
ATOM 595 C CA . PRO A 1 78 ? -13.312 -6.945 -3.842 1 94.56 78 PRO A CA 1
ATOM 596 C C . PRO A 1 78 ? -12.43 -8.078 -3.328 1 94.56 78 PRO A C 1
ATOM 598 O O . PRO A 1 78 ? -12.922 -9.164 -3.031 1 94.56 78 PRO A O 1
ATOM 601 N N . LEU A 1 79 ? -11.117 -7.91 -3.236 1 94.56 79 LEU A N 1
ATOM 602 C CA . LEU A 1 79 ? -10.195 -8.938 -2.762 1 94.56 79 LEU A CA 1
ATOM 603 C C . LEU A 1 79 ? -10.438 -9.242 -1.287 1 94.56 79 LEU A C 1
ATOM 605 O O . LEU A 1 79 ? -10.469 -10.414 -0.887 1 94.56 79 LEU A O 1
ATOM 609 N N . GLY A 1 80 ? -10.633 -8.211 -0.523 1 90.5 80 GLY A N 1
ATOM 610 C CA . GLY A 1 80 ? -10.922 -8.375 0.892 1 90.5 80 GLY A CA 1
ATOM 611 C C . GLY A 1 80 ? -12.234 -9.086 1.153 1 90.5 80 GLY A C 1
ATOM 612 O O . GLY A 1 80 ? -12.32 -9.93 2.045 1 90.5 80 GLY A O 1
ATOM 613 N N . GLU A 1 81 ? -13.211 -8.688 0.405 1 89.06 81 GLU A N 1
ATOM 614 C CA . GLU A 1 81 ? -14.523 -9.312 0.544 1 89.06 81 GLU A CA 1
ATOM 615 C C . GLU A 1 81 ? -14.469 -10.797 0.193 1 89.06 81 GLU A C 1
ATOM 617 O O . GLU A 1 81 ? -15.242 -11.594 0.724 1 89.06 81 GLU A O 1
ATOM 622 N N . ALA A 1 82 ? -13.539 -11.164 -0.627 1 93.31 82 ALA A N 1
ATOM 623 C CA . ALA A 1 82 ? -13.352 -12.562 -1.012 1 93.31 82 ALA A CA 1
ATOM 624 C C . ALA A 1 82 ? -12.461 -13.289 -0.009 1 93.31 82 ALA A C 1
ATOM 626 O O . ALA A 1 82 ? -12.172 -14.477 -0.175 1 93.31 82 ALA A O 1
ATOM 627 N N . GLY A 1 83 ? -11.945 -12.531 0.982 1 90.31 83 GLY A N 1
ATOM 628 C CA . GLY A 1 83 ? -11.141 -13.141 2.031 1 90.31 83 GLY A CA 1
ATOM 629 C C . GLY A 1 83 ? -9.695 -13.359 1.628 1 90.31 83 GLY A C 1
ATOM 630 O O . GLY A 1 83 ? -9.016 -14.234 2.17 1 90.31 83 GLY A O 1
ATOM 631 N N . LEU A 1 84 ? -9.25 -12.68 0.661 1 92.38 84 LEU A N 1
ATOM 632 C CA . LEU A 1 84 ? -7.879 -12.844 0.193 1 92.38 84 LEU A CA 1
ATOM 633 C C . LEU A 1 84 ? -6.938 -11.898 0.928 1 92.38 84 LEU A C 1
ATOM 635 O O . LEU A 1 84 ? -7.234 -10.711 1.069 1 92.38 84 LEU A O 1
ATOM 639 N N . PRO A 1 85 ? -5.844 -12.398 1.384 1 90.06 85 PRO A N 1
ATOM 640 C CA . PRO A 1 85 ? -4.816 -11.5 1.908 1 90.06 85 PRO A CA 1
ATOM 641 C C . PRO A 1 85 ? -4.199 -10.617 0.826 1 90.06 85 PRO A C 1
ATOM 643 O O . PRO A 1 85 ? -4.066 -11.047 -0.324 1 90.06 85 PRO A O 1
ATOM 646 N N . VAL A 1 86 ? -3.908 -9.383 1.224 1 92.62 86 VAL A N 1
ATOM 647 C CA . VAL A 1 86 ? -3.322 -8.492 0.232 1 92.62 86 VAL A CA 1
ATOM 648 C C . VAL A 1 86 ? -2.15 -7.73 0.85 1 92.62 86 VAL A C 1
ATOM 650 O O . VAL A 1 86 ? -2.152 -7.441 2.049 1 92.62 86 VAL A O 1
ATOM 653 N N . PHE A 1 87 ? -1.151 -7.488 0.031 1 93.12 87 PHE A N 1
ATOM 654 C CA . PHE A 1 87 ? -0.073 -6.539 0.284 1 93.12 87 PHE A CA 1
ATOM 655 C C . PHE A 1 87 ? -0.065 -5.438 -0.768 1 93.12 87 PHE A C 1
ATOM 657 O O . PHE A 1 87 ? -0.214 -5.707 -1.961 1 93.12 87 PHE A O 1
ATOM 664 N N . ALA A 1 88 ? -0.005 -4.191 -0.29 1 95 88 ALA A N 1
ATOM 665 C CA . ALA A 1 88 ? -0.078 -3.094 -1.249 1 95 88 ALA A CA 1
ATOM 666 C C . ALA A 1 88 ? 1.132 -2.174 -1.122 1 95 88 ALA A C 1
ATOM 668 O O . ALA A 1 88 ? 1.651 -1.97 -0.022 1 95 88 ALA A O 1
ATOM 669 N N . ALA A 1 89 ? 1.579 -1.625 -2.246 1 95.25 89 ALA A N 1
ATOM 670 C CA . ALA A 1 89 ? 2.58 -0.566 -2.34 1 95.25 89 ALA A CA 1
ATOM 671 C C . ALA A 1 89 ? 2.223 0.431 -3.438 1 95.25 89 ALA A C 1
ATOM 673 O O . ALA A 1 89 ? 2.43 0.16 -4.621 1 95.25 89 ALA A O 1
ATOM 674 N N . SER A 1 90 ? 1.722 1.552 -3.035 1 93.31 90 SER A N 1
ATOM 675 C CA . SER A 1 90 ? 1.354 2.566 -4.016 1 93.31 90 SER A CA 1
ATOM 676 C C . SER A 1 90 ? 2.59 3.213 -4.633 1 93.31 90 SER A C 1
ATOM 678 O O . SER A 1 90 ? 3.59 3.434 -3.947 1 93.31 90 SER A O 1
ATOM 680 N N . THR A 1 91 ? 2.512 3.551 -5.902 1 91.62 91 THR A N 1
ATOM 681 C CA . THR A 1 91 ? 3.523 4.344 -6.59 1 91.62 91 THR A CA 1
ATOM 682 C C . THR A 1 91 ? 2.961 5.707 -6.992 1 91.62 91 THR A C 1
ATOM 684 O O . THR A 1 91 ? 1.781 5.984 -6.77 1 91.62 91 THR A O 1
ATOM 687 N N . TYR A 1 92 ? 3.83 6.504 -7.508 1 88.25 92 TYR A N 1
ATOM 688 C CA . TYR A 1 92 ? 3.424 7.824 -7.98 1 88.25 92 TYR A CA 1
ATOM 689 C C . TYR A 1 92 ? 2.354 7.711 -9.062 1 88.25 92 TYR A C 1
ATOM 691 O O . TYR A 1 92 ? 1.469 8.562 -9.156 1 88.25 92 TYR A O 1
ATOM 699 N N . ASP A 1 93 ? 2.357 6.578 -9.789 1 85.69 93 ASP A N 1
ATOM 700 C CA . ASP A 1 93 ? 1.507 6.488 -10.969 1 85.69 93 ASP A CA 1
ATOM 701 C C . ASP A 1 93 ? 0.358 5.508 -10.75 1 85.69 93 ASP A C 1
ATOM 703 O O . ASP A 1 93 ? -0.731 5.684 -11.297 1 85.69 93 ASP A O 1
ATOM 707 N N . ALA A 1 94 ? 0.591 4.508 -10.023 1 88.31 94 ALA A N 1
ATOM 708 C CA . ALA A 1 94 ? -0.435 3.486 -9.836 1 88.31 94 ALA A CA 1
ATOM 709 C C . ALA A 1 94 ? -0.152 2.643 -8.594 1 88.31 94 ALA A C 1
ATOM 711 O O . ALA A 1 94 ? 0.874 2.824 -7.934 1 88.31 94 ALA A O 1
ATOM 712 N N . ASP A 1 95 ? -1.083 1.791 -8.336 1 91.69 95 ASP A N 1
ATOM 713 C CA . ASP A 1 95 ? -0.939 0.92 -7.172 1 91.69 95 ASP A CA 1
ATOM 714 C C . ASP A 1 95 ? -0.413 -0.455 -7.578 1 91.69 95 ASP A C 1
ATOM 716 O O . ASP A 1 95 ? -0.688 -0.93 -8.68 1 91.69 95 ASP A O 1
ATOM 720 N N . LEU A 1 96 ? 0.371 -0.995 -6.703 1 95 96 LEU A N 1
ATOM 721 C CA . LEU A 1 96 ? 0.834 -2.377 -6.754 1 95 96 LEU A CA 1
ATOM 722 C C . LEU A 1 96 ? 0.199 -3.205 -5.641 1 95 96 LEU A C 1
ATOM 724 O O . LEU A 1 96 ? 0.384 -2.906 -4.457 1 95 96 LEU A O 1
ATOM 728 N N . VAL A 1 97 ? -0.576 -4.188 -6.059 1 95.94 97 VAL A N 1
ATOM 729 C CA . VAL A 1 97 ? -1.281 -5.016 -5.082 1 95.94 97 VAL A CA 1
ATOM 730 C C . VAL A 1 97 ? -0.854 -6.473 -5.238 1 95.94 97 VAL A C 1
ATOM 732 O O . VAL A 1 97 ? -0.997 -7.059 -6.312 1 95.94 97 VAL A O 1
ATOM 735 N N . LEU A 1 98 ? -0.326 -7.051 -4.152 1 95.94 98 LEU A N 1
ATOM 736 C CA . LEU A 1 98 ? 0.141 -8.43 -4.16 1 95.94 98 LEU A CA 1
ATOM 737 C C . LEU A 1 98 ? -0.861 -9.352 -3.471 1 95.94 98 LEU A C 1
ATOM 739 O O . LEU A 1 98 ? -1.453 -8.977 -2.455 1 95.94 98 LEU A O 1
ATOM 743 N N . VAL A 1 99 ? -1.002 -10.547 -4.016 1 95 99 VAL A N 1
ATOM 744 C CA . VAL A 1 99 ? -1.78 -11.633 -3.43 1 95 99 VAL A CA 1
ATOM 745 C C . VAL A 1 99 ? -0.953 -12.914 -3.42 1 95 99 VAL A C 1
ATOM 747 O O . VAL A 1 99 ? -0.01 -13.055 -4.203 1 95 99 VAL A O 1
ATOM 750 N N . PRO A 1 100 ? -1.254 -13.766 -2.475 1 93.31 100 PRO A N 1
ATOM 751 C CA . PRO A 1 100 ? -0.553 -15.047 -2.551 1 93.31 100 PRO A CA 1
ATOM 752 C C . PRO A 1 100 ? -0.67 -15.703 -3.924 1 93.31 100 PRO A C 1
ATOM 754 O O . PRO A 1 100 ? -1.732 -15.648 -4.551 1 93.31 100 PRO A O 1
ATOM 757 N N . ALA A 1 101 ? 0.439 -16.281 -4.316 1 93.94 101 ALA A N 1
ATOM 758 C CA . ALA A 1 101 ? 0.478 -16.891 -5.645 1 93.94 101 ALA A CA 1
ATOM 759 C C . ALA A 1 101 ? -0.622 -17.938 -5.801 1 93.94 101 ALA A C 1
ATOM 761 O O . ALA A 1 101 ? -1.219 -18.062 -6.871 1 93.94 101 ALA A O 1
ATOM 762 N N . SER A 1 102 ? -0.951 -18.641 -4.734 1 93 102 SER A N 1
ATOM 763 C CA . SER A 1 102 ? -1.96 -19.688 -4.758 1 93 102 SER A CA 1
ATOM 764 C C . SER A 1 102 ? -3.354 -19.109 -4.992 1 93 102 SER A C 1
ATOM 766 O O . SER A 1 102 ? -4.277 -19.844 -5.363 1 93 102 SER A O 1
ATOM 768 N N . HIS A 1 103 ? -3.529 -17.781 -4.859 1 94.06 103 HIS A N 1
ATOM 769 C CA . HIS A 1 103 ? -4.844 -17.156 -4.992 1 94.06 103 HIS A CA 1
ATOM 770 C C . HIS A 1 103 ? -4.887 -16.219 -6.191 1 94.06 103 HIS A C 1
ATOM 772 O O . HIS A 1 103 ? -5.855 -15.484 -6.371 1 94.06 103 HIS A O 1
ATOM 778 N N . ALA A 1 104 ? -3.879 -16.219 -6.988 1 94.94 104 ALA A N 1
ATOM 779 C CA . ALA A 1 104 ? -3.762 -15.242 -8.062 1 94.94 104 ALA A CA 1
ATOM 780 C C . ALA A 1 104 ? -4.906 -15.383 -9.062 1 94.94 104 ALA A C 1
ATOM 782 O O . ALA A 1 104 ? -5.488 -14.383 -9.5 1 94.94 104 ALA A O 1
ATOM 783 N N . GLU A 1 105 ? -5.23 -16.578 -9.438 1 95.31 105 GLU A N 1
ATOM 784 C CA . GLU A 1 105 ? -6.309 -16.797 -10.398 1 95.31 105 GLU A CA 1
ATOM 785 C C . GLU A 1 105 ? -7.656 -16.359 -9.828 1 95.31 105 GLU A C 1
ATOM 787 O O . GLU A 1 105 ? -8.445 -15.719 -10.508 1 95.31 105 GLU A O 1
ATOM 792 N N . LYS A 1 106 ? -7.863 -16.781 -8.641 1 97.44 106 LYS A N 1
ATOM 793 C CA . LYS A 1 106 ? -9.086 -16.344 -7.965 1 97.44 106 LYS A CA 1
ATOM 794 C C . LYS A 1 106 ? -9.148 -14.828 -7.871 1 97.44 106 LYS A C 1
ATOM 796 O O . LYS A 1 106 ? -10.203 -14.227 -8.102 1 97.44 106 LYS A O 1
ATOM 801 N N . ALA A 1 107 ? -8.055 -14.234 -7.52 1 97.69 107 ALA A N 1
ATOM 802 C CA . ALA A 1 107 ? -7.988 -12.781 -7.402 1 97.69 107 ALA A CA 1
ATOM 803 C C . ALA A 1 107 ? -8.305 -12.109 -8.734 1 97.69 107 ALA A C 1
ATOM 805 O O . ALA A 1 107 ? -9.062 -11.141 -8.789 1 97.69 107 ALA A O 1
ATOM 806 N N . ALA A 1 108 ? -7.773 -12.641 -9.773 1 97.75 108 ALA A N 1
ATOM 807 C CA . ALA A 1 108 ? -8.031 -12.102 -11.109 1 97.75 108 ALA A CA 1
ATOM 808 C C . ALA A 1 108 ? -9.516 -12.164 -11.453 1 97.75 108 ALA A C 1
ATOM 810 O O . ALA A 1 108 ? -10.078 -11.203 -11.984 1 97.75 108 ALA A O 1
ATOM 811 N N . THR A 1 109 ? -10.109 -13.25 -11.133 1 97.94 109 THR A N 1
ATOM 812 C CA . THR A 1 109 ? -11.531 -13.438 -11.398 1 97.94 109 THR A CA 1
ATOM 813 C C . THR A 1 109 ? -12.367 -12.453 -10.578 1 97.94 109 THR A C 1
ATOM 815 O O . THR A 1 109 ? -13.281 -11.82 -11.109 1 97.94 109 THR A O 1
ATOM 818 N N . VAL A 1 110 ? -11.992 -12.344 -9.336 1 97.44 110 VAL A N 1
ATOM 819 C CA . VAL A 1 110 ? -12.703 -11.445 -8.422 1 97.44 110 VAL A CA 1
ATOM 820 C C . VAL A 1 110 ? -12.609 -10.008 -8.945 1 97.44 110 VAL A C 1
ATOM 822 O O . VAL A 1 110 ? -13.609 -9.289 -8.977 1 97.44 110 VAL A O 1
ATOM 825 N N . LEU A 1 111 ? -11.445 -9.586 -9.398 1 97.25 111 LEU A N 1
ATOM 826 C CA . LEU A 1 111 ? -11.227 -8.227 -9.883 1 97.25 111 LEU A CA 1
ATOM 827 C C . LEU A 1 111 ? -11.953 -7.996 -11.203 1 97.25 111 LEU A C 1
ATOM 829 O O . LEU A 1 111 ? -12.562 -6.941 -11.406 1 97.25 111 LEU A O 1
ATOM 833 N N . SER A 1 112 ? -11.961 -9 -12.039 1 97.25 112 SER A N 1
ATOM 834 C CA . SER A 1 112 ? -12.688 -8.891 -13.305 1 97.25 112 SER A CA 1
ATOM 835 C C . SER A 1 112 ? -14.188 -8.789 -13.062 1 97.25 112 SER A C 1
ATOM 837 O O . SER A 1 112 ? -14.875 -7.992 -13.711 1 97.25 112 SER A O 1
ATOM 839 N N . THR A 1 113 ? -14.641 -9.555 -12.141 1 96.69 113 THR A N 1
ATOM 840 C CA . THR A 1 113 ? -16.062 -9.547 -11.812 1 96.69 113 THR A CA 1
ATOM 841 C C . THR A 1 113 ? -16.484 -8.203 -11.219 1 96.69 113 THR A C 1
ATOM 843 O O . THR A 1 113 ? -17.609 -7.746 -11.43 1 96.69 113 THR A O 1
ATOM 846 N N . ALA A 1 114 ? -15.547 -7.547 -10.547 1 95.19 114 ALA A N 1
ATOM 847 C CA . ALA A 1 114 ? -15.82 -6.254 -9.922 1 95.19 114 ALA A CA 1
ATOM 848 C C . ALA A 1 114 ? -15.781 -5.125 -10.945 1 95.19 114 ALA A C 1
ATOM 850 O O . ALA A 1 114 ? -16.094 -3.977 -10.625 1 95.19 114 ALA A O 1
ATOM 851 N N . GLY A 1 115 ? -15.297 -5.402 -12.172 1 95.31 115 GLY A N 1
ATOM 852 C CA . GLY A 1 115 ? -15.367 -4.402 -13.227 1 95.31 115 GLY A CA 1
ATOM 853 C C . GLY A 1 115 ? -14 -3.957 -13.719 1 95.31 115 GLY A C 1
ATOM 854 O O . GLY A 1 115 ? -13.906 -3.104 -14.602 1 95.31 115 GLY A O 1
ATOM 855 N N . HIS A 1 116 ? -12.938 -4.562 -13.188 1 95.56 116 HIS A N 1
ATOM 856 C CA . HIS A 1 116 ? -11.594 -4.246 -13.656 1 95.56 116 HIS A CA 1
ATOM 857 C C . HIS A 1 116 ? -11.227 -5.086 -14.875 1 95.56 116 HIS A C 1
ATOM 859 O O . HIS A 1 116 ? -11.766 -6.176 -15.07 1 95.56 116 HIS A O 1
ATOM 865 N N . GLU A 1 117 ? -10.359 -4.52 -15.688 1 96.12 117 GLU A N 1
ATOM 866 C CA . GLU A 1 117 ? -9.719 -5.297 -16.734 1 96.12 117 GLU A CA 1
ATOM 867 C C . GLU A 1 117 ? -8.383 -5.863 -16.266 1 96.12 117 GLU A C 1
ATOM 869 O O . GLU A 1 117 ? -7.496 -5.109 -15.867 1 96.12 117 GLU A O 1
ATOM 874 N N . VAL A 1 118 ? -8.266 -7.188 -16.328 1 96.5 118 VAL A N 1
ATOM 875 C CA . VAL A 1 118 ? -7.031 -7.828 -15.875 1 96.5 118 VAL A CA 1
ATOM 876 C C . VAL A 1 118 ? -6.316 -8.461 -17.062 1 96.5 118 VAL A C 1
ATOM 878 O O . VAL A 1 118 ? -6.898 -9.281 -17.781 1 96.5 118 VAL A O 1
ATOM 881 N N . HIS A 1 119 ? -5.039 -7.984 -17.234 1 94.62 119 HIS A N 1
ATOM 882 C CA . HIS A 1 119 ? -4.227 -8.539 -18.312 1 94.62 119 HIS A CA 1
ATOM 883 C C . HIS A 1 119 ? -3.018 -9.289 -17.766 1 94.62 119 HIS A C 1
ATOM 885 O O . HIS A 1 119 ? -2.408 -8.844 -16.781 1 94.62 119 HIS A O 1
ATOM 891 N N . GLU A 1 120 ? -2.738 -10.43 -18.172 1 88.38 120 GLU A N 1
ATOM 892 C CA . GLU A 1 120 ? -1.543 -11.172 -17.797 1 88.38 120 GLU A CA 1
ATOM 893 C C . GLU A 1 120 ? -0.593 -11.336 -18.984 1 88.38 120 GLU A C 1
ATOM 895 O O . GLU A 1 120 ? -1.033 -11.516 -20.109 1 88.38 120 GLU A O 1
ATOM 900 N N . ASP A 1 121 ? 0.645 -10.602 -18.859 1 67.12 121 ASP A N 1
ATOM 901 C CA . ASP A 1 121 ? 1.595 -10.836 -19.938 1 67.12 121 ASP A CA 1
ATOM 902 C C . ASP A 1 121 ? 1.898 -12.328 -20.094 1 67.12 121 ASP A C 1
ATOM 904 O O . ASP A 1 121 ? 2.418 -12.953 -19.156 1 67.12 121 ASP A O 1
ATOM 908 N N . ARG A 1 122 ? 0.951 -13.203 -20.438 1 54.41 122 ARG A N 1
ATOM 909 C CA . ARG A 1 122 ? 1.328 -14.578 -20.719 1 54.41 122 ARG A CA 1
ATOM 910 C C . ARG A 1 122 ? 2.463 -14.641 -21.734 1 54.41 122 ARG A C 1
ATOM 912 O O . ARG A 1 122 ? 2.504 -13.852 -22.672 1 54.41 122 ARG A O 1
ATOM 919 N N . ASP A 1 123 ? 3.68 -14.859 -21.297 1 46.59 123 ASP A N 1
ATOM 920 C CA . ASP A 1 123 ? 4.547 -15.328 -22.375 1 46.59 123 ASP A CA 1
ATOM 921 C C . ASP A 1 123 ? 3.775 -16.203 -23.359 1 46.59 123 ASP A C 1
ATOM 923 O O . ASP A 1 123 ? 3.355 -17.312 -23.016 1 46.59 123 ASP A O 1
ATOM 927 N N . HIS A 1 124 ? 2.861 -15.734 -24.109 1 42.25 124 HIS A N 1
ATOM 928 C CA . HIS A 1 124 ? 2.631 -16.547 -25.297 1 42.25 124 HIS A CA 1
ATOM 929 C C . HIS A 1 124 ? 3.947 -17.047 -25.891 1 42.25 124 HIS A C 1
ATOM 931 O O . HIS A 1 124 ? 4.664 -16.281 -26.547 1 42.25 124 HIS A O 1
ATOM 937 N N . HIS A 1 125 ? 4.879 -17.719 -25.266 1 37.53 125 HIS A N 1
ATOM 938 C CA . HIS A 1 125 ? 5.625 -18.641 -26.109 1 37.53 125 HIS A CA 1
ATOM 939 C C . HIS A 1 125 ? 4.707 -19.359 -27.094 1 37.53 125 HIS A C 1
ATOM 941 O O . HIS A 1 125 ? 3.898 -20.188 -26.688 1 37.53 125 HIS A O 1
ATOM 947 N N . GLU A 1 126 ? 4.055 -18.656 -27.969 1 36.97 126 GLU A N 1
ATOM 948 C CA . GLU A 1 126 ? 3.684 -19.312 -29.219 1 36.97 126 GLU A CA 1
ATOM 949 C C . GLU A 1 126 ? 4.699 -20.391 -29.609 1 36.97 126 GLU A C 1
ATOM 951 O O . GLU A 1 126 ? 5.895 -20.109 -29.719 1 36.97 126 GLU A O 1
ATOM 956 N N . SER A 1 127 ? 4.645 -21.516 -29.047 1 33.78 127 SER A N 1
ATOM 957 C CA . SER A 1 127 ? 5.184 -22.656 -29.766 1 33.78 127 SER A CA 1
ATOM 958 C C . SER A 1 127 ? 5.059 -22.484 -31.266 1 33.78 127 SER A C 1
ATOM 960 O O . SER A 1 127 ? 3.949 -22.5 -31.812 1 33.78 127 SER A O 1
ATOM 962 N N . LEU A 1 128 ? 5.809 -21.5 -31.797 1 28.42 128 LEU A N 1
ATOM 963 C CA . LEU A 1 128 ? 6.09 -21.828 -33.188 1 28.42 128 LEU A CA 1
ATOM 964 C C . LEU A 1 128 ? 6.617 -23.25 -33.312 1 28.42 128 LEU A C 1
ATOM 966 O O . LEU A 1 128 ? 7.508 -23.656 -32.562 1 28.42 128 LEU A O 1
ATOM 970 N N . MET B 1 1 ? -21.953 -6.906 5.312 1 39.75 1 MET B N 1
ATOM 971 C CA . MET B 1 1 ? -21.266 -5.738 5.848 1 39.75 1 MET B CA 1
ATOM 972 C C . MET B 1 1 ? -19.781 -6.023 6.039 1 39.75 1 MET B C 1
ATOM 974 O O . MET B 1 1 ? -19.406 -7.059 6.594 1 39.75 1 MET B O 1
ATOM 978 N N . SER B 1 2 ? -19 -5.613 5.109 1 51 2 SER B N 1
ATOM 979 C CA . SER B 1 2 ? -17.609 -6.059 5.141 1 51 2 SER B CA 1
ATOM 980 C C . SER B 1 2 ? -17 -5.871 6.523 1 51 2 SER B C 1
ATOM 982 O O . SER B 1 2 ? -17.156 -4.809 7.137 1 51 2 SER B O 1
ATOM 984 N N . THR B 1 3 ? -17 -6.867 7.328 1 62.12 3 THR B N 1
ATOM 985 C CA . THR B 1 3 ? -16.5 -6.852 8.695 1 62.12 3 THR B CA 1
ATOM 986 C C . THR B 1 3 ? -15.141 -6.156 8.773 1 62.12 3 THR B C 1
ATOM 988 O O . THR B 1 3 ? -14.234 -6.469 7.996 1 62.12 3 THR B O 1
ATOM 991 N N . PHE B 1 4 ? -15.125 -4.855 9.266 1 77.12 4 PHE B N 1
ATOM 992 C CA . PHE B 1 4 ? -13.93 -4.066 9.523 1 77.12 4 PHE B CA 1
ATOM 993 C C . PHE B 1 4 ? -13.172 -4.605 10.727 1 77.12 4 PHE B C 1
ATOM 995 O O . PHE B 1 4 ? -13.781 -5.051 11.703 1 77.12 4 PHE B O 1
ATOM 1002 N N . VAL B 1 5 ? -11.953 -4.883 10.562 1 86.06 5 VAL B N 1
ATOM 1003 C CA . VAL B 1 5 ? -11.078 -5.301 11.648 1 86.06 5 VAL B CA 1
ATOM 1004 C C . VAL B 1 5 ? -10.547 -4.07 12.383 1 86.06 5 VAL B C 1
ATOM 1006 O O . VAL B 1 5 ? -9.734 -3.32 11.844 1 86.06 5 VAL B O 1
ATOM 1009 N N . PRO B 1 6 ? -11.125 -3.891 13.609 1 90.56 6 PRO B N 1
ATOM 1010 C CA . PRO B 1 6 ? -10.633 -2.742 14.375 1 90.56 6 PRO B CA 1
ATOM 1011 C C . PRO B 1 6 ? -9.125 -2.791 14.602 1 90.56 6 PRO B C 1
ATOM 1013 O O . PRO B 1 6 ? -8.562 -3.863 14.852 1 90.56 6 PRO B O 1
ATOM 1016 N N . GLN B 1 7 ? -8.484 -1.639 14.398 1 92.06 7 GLN B N 1
ATOM 1017 C CA . GLN B 1 7 ? -7.031 -1.575 14.555 1 92.06 7 GLN B CA 1
ATOM 1018 C C . GLN B 1 7 ? -6.625 -0.382 15.422 1 92.06 7 GLN B C 1
ATOM 1020 O O . GLN B 1 7 ? -7.387 0.575 15.562 1 92.06 7 GLN B O 1
ATOM 1025 N N . LYS B 1 8 ? -5.449 -0.566 16.109 1 93.31 8 LYS B N 1
ATOM 1026 C CA . LYS B 1 8 ? -4.781 0.571 16.734 1 93.31 8 LYS B CA 1
ATOM 1027 C C . LYS B 1 8 ? -3.824 1.25 15.766 1 93.31 8 LYS B C 1
ATOM 1029 O O . LYS B 1 8 ? -2.869 0.63 15.289 1 93.31 8 LYS B O 1
ATOM 1034 N N . LEU B 1 9 ? -4.109 2.502 15.453 1 95.12 9 LEU B N 1
ATOM 1035 C CA . LEU B 1 9 ? -3.332 3.246 14.469 1 95.12 9 LEU B CA 1
ATOM 1036 C C . LEU B 1 9 ? -2.594 4.41 15.125 1 95.12 9 LEU B C 1
ATOM 1038 O O . LEU B 1 9 ? -3.146 5.094 15.984 1 95.12 9 LEU B O 1
ATOM 1042 N N . HIS B 1 10 ? -1.393 4.559 14.773 1 95.06 10 HIS B N 1
ATOM 1043 C CA . HIS B 1 10 ? -0.591 5.699 15.211 1 95.06 10 HIS B CA 1
ATOM 1044 C C . HIS B 1 10 ? -0.442 6.727 14.094 1 95.06 10 HIS B C 1
ATOM 1046 O O . HIS B 1 10 ? 0.053 6.41 13.016 1 95.06 10 HIS B O 1
ATOM 1052 N N . LEU B 1 11 ? -0.932 7.891 14.367 1 96.12 11 LEU B N 1
ATOM 1053 C CA . LEU B 1 11 ? -0.651 8.992 13.453 1 96.12 11 LEU B CA 1
ATOM 1054 C C . LEU B 1 11 ? 0.748 9.555 13.688 1 96.12 11 LEU B C 1
ATOM 1056 O O . LEU B 1 11 ? 1.001 10.195 14.711 1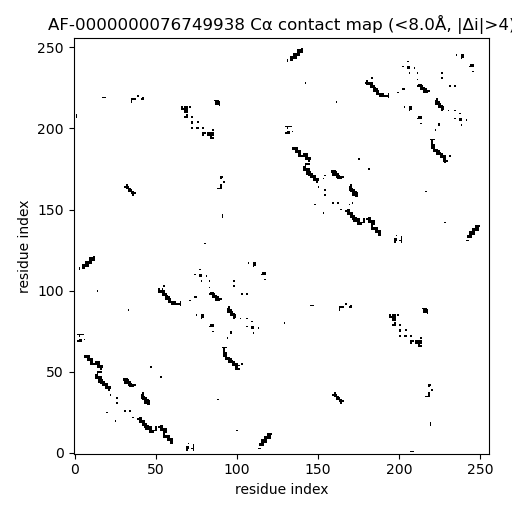 96.12 11 LEU B O 1
ATOM 1060 N N . ARG B 1 12 ? 1.61 9.367 12.734 1 93.81 12 ARG B N 1
ATOM 1061 C CA . ARG B 1 12 ? 3.002 9.781 12.883 1 93.81 12 ARG B CA 1
ATOM 1062 C C . ARG B 1 12 ? 3.117 11.305 12.938 1 93.81 12 ARG B C 1
ATOM 1064 O O . ARG B 1 12 ? 2.371 12.008 12.266 1 93.81 12 ARG B O 1
ATOM 1071 N N . PRO B 1 13 ? 4.094 11.742 13.648 1 91.56 13 PRO B N 1
ATOM 1072 C CA . PRO B 1 13 ? 4.262 13.188 13.758 1 91.56 13 PRO B CA 1
ATOM 1073 C C . PRO B 1 13 ? 4.906 13.805 12.523 1 91.56 13 PRO B C 1
ATOM 1075 O O . PRO B 1 13 ? 4.82 15.016 12.312 1 91.56 13 PRO B O 1
ATOM 1078 N N . ASP B 1 14 ? 5.516 12.977 11.695 1 92.31 14 ASP B N 1
ATOM 1079 C CA . ASP B 1 14 ? 6.273 13.461 10.547 1 92.31 14 ASP B CA 1
ATOM 1080 C C . ASP B 1 14 ? 5.344 13.867 9.406 1 92.31 14 ASP B C 1
ATOM 1082 O O . ASP B 1 14 ? 4.188 13.445 9.359 1 92.31 14 ASP B O 1
ATOM 1086 N N . LEU B 1 15 ? 5.918 14.711 8.578 1 94 15 LEU B N 1
ATOM 1087 C CA . LEU B 1 15 ? 5.344 15 7.27 1 94 15 LEU B CA 1
ATOM 1088 C C . LEU B 1 15 ? 6.113 14.266 6.172 1 94 15 LEU B C 1
ATOM 1090 O O . LEU B 1 15 ? 7.332 14.109 6.262 1 94 15 LEU B O 1
ATOM 1094 N N . PHE B 1 16 ? 5.371 13.906 5.207 1 94.31 16 PHE B N 1
ATOM 1095 C CA . PHE B 1 16 ? 5.984 13.109 4.152 1 94.31 16 PHE B CA 1
ATOM 1096 C C . PHE B 1 16 ? 5.746 13.75 2.787 1 94.31 16 PHE B C 1
ATOM 1098 O O . PHE B 1 16 ? 4.738 14.43 2.584 1 94.31 16 PHE B O 1
ATOM 1105 N N . ALA B 1 17 ? 6.656 13.586 1.944 1 93 17 ALA B N 1
ATOM 1106 C CA . ALA B 1 17 ? 6.5 13.898 0.528 1 93 17 ALA B CA 1
ATOM 1107 C C . ALA B 1 17 ? 6.543 12.641 -0.327 1 93 17 ALA B C 1
ATOM 1109 O O . ALA B 1 17 ? 7.262 11.688 -0.002 1 93 17 ALA B O 1
ATOM 1110 N N . ILE B 1 18 ? 5.797 12.617 -1.34 1 91.88 18 ILE B N 1
ATOM 1111 C CA . ILE B 1 18 ? 5.812 11.562 -2.348 1 91.88 18 ILE B CA 1
ATOM 1112 C C . ILE B 1 18 ? 6.402 12.102 -3.648 1 91.88 18 ILE B C 1
ATOM 1114 O O . ILE B 1 18 ? 5.875 13.047 -4.23 1 91.88 18 ILE B O 1
ATOM 1118 N N . GLU B 1 19 ? 7.477 11.5 -4.039 1 89.75 19 GLU B N 1
ATOM 1119 C CA . GLU B 1 19 ? 8.211 11.984 -5.203 1 89.75 19 GLU B CA 1
ATOM 1120 C C . GLU B 1 19 ? 8.461 10.859 -6.207 1 89.75 19 GLU B C 1
ATOM 1122 O O . GLU B 1 19 ? 8.539 9.688 -5.828 1 89.75 19 GLU B O 1
ATOM 1127 N N . ARG B 1 20 ? 8.609 11.242 -7.414 1 89.94 20 ARG B N 1
ATOM 1128 C CA . ARG B 1 20 ? 9.039 10.312 -8.453 1 89.94 20 ARG B CA 1
ATOM 1129 C C . ARG B 1 20 ? 10.43 10.672 -8.969 1 89.94 20 ARG B C 1
ATOM 1131 O O . ARG B 1 20 ? 10.664 11.805 -9.398 1 89.94 20 ARG B O 1
ATOM 1138 N N . HIS B 1 21 ? 11.273 9.758 -8.75 1 87.75 21 HIS B N 1
ATOM 1139 C CA . HIS B 1 21 ? 12.641 9.938 -9.234 1 87.75 21 HIS B CA 1
ATOM 1140 C C . HIS B 1 21 ? 12.914 9.07 -10.453 1 87.75 21 HIS B C 1
ATOM 1142 O O . HIS B 1 21 ? 12.328 7.996 -10.602 1 87.75 21 HIS B O 1
ATOM 1148 N N . ASP B 1 22 ? 13.906 9.641 -11.281 1 80.5 22 ASP B N 1
ATOM 1149 C CA . ASP B 1 22 ? 14.383 8.797 -12.367 1 80.5 22 ASP B CA 1
ATOM 1150 C C . ASP B 1 22 ? 15.297 7.691 -11.844 1 80.5 22 ASP B C 1
ATOM 1152 O O . ASP B 1 22 ? 16.016 7.883 -10.852 1 80.5 22 ASP B O 1
ATOM 1156 N N . SER B 1 23 ? 14.953 6.434 -11.688 1 63.31 23 SER B N 1
ATOM 1157 C CA . SER B 1 23 ? 15.492 5.188 -11.148 1 63.31 23 SER B CA 1
ATOM 1158 C C . SER B 1 23 ? 16.953 5.336 -10.758 1 63.31 23 SER B C 1
ATOM 1160 O O . SER B 1 23 ? 17.391 4.766 -9.758 1 63.31 23 SER B O 1
ATOM 1162 N N . GLU B 1 24 ? 17.891 6.211 -11.406 1 58.44 24 GLU B N 1
ATOM 1163 C CA . GLU B 1 24 ? 19.328 6.273 -11.164 1 58.44 24 GLU B CA 1
ATOM 1164 C C . GLU B 1 24 ? 19.641 7.09 -9.914 1 58.44 24 GLU B C 1
ATOM 1166 O O . GLU B 1 24 ? 20.719 6.953 -9.328 1 58.44 24 GLU B O 1
ATOM 1171 N N . ASP B 1 25 ? 19 7.922 -9.688 1 55.31 25 ASP B N 1
ATOM 1172 C CA . ASP B 1 25 ? 19.422 8.945 -8.734 1 55.31 25 ASP B CA 1
ATOM 1173 C C . ASP B 1 25 ? 19.234 8.477 -7.297 1 55.31 25 ASP B C 1
ATOM 1175 O O . ASP B 1 25 ? 19.641 9.164 -6.355 1 55.31 25 ASP B O 1
ATOM 1179 N N . ILE B 1 26 ? 18.562 7.801 -7.047 1 52.22 26 ILE B N 1
ATOM 1180 C CA . ILE B 1 26 ? 17.812 7.895 -5.797 1 52.22 26 ILE B CA 1
ATOM 1181 C C . ILE B 1 26 ? 18.766 7.789 -4.613 1 52.22 26 ILE B C 1
ATOM 1183 O O . ILE B 1 26 ? 18.766 8.641 -3.725 1 52.22 26 ILE B O 1
ATOM 1187 N N . VAL B 1 27 ? 18.578 6.582 -3.65 1 56.28 27 VAL B N 1
ATOM 1188 C CA . VAL B 1 27 ? 18.016 6.539 -2.303 1 56.28 27 VAL B CA 1
ATOM 1189 C C . VAL B 1 27 ? 19.141 6.715 -1.276 1 56.28 27 VAL B C 1
ATOM 1191 O O . VAL B 1 27 ? 19.844 5.762 -0.953 1 56.28 27 VAL B O 1
ATOM 1194 N N . GLY B 1 28 ? 20.047 7.457 -1.595 1 58.53 28 GLY B N 1
ATOM 1195 C CA . GLY B 1 28 ? 21.047 7.523 -0.548 1 58.53 28 GLY B CA 1
ATOM 1196 C C . GLY B 1 28 ? 20.562 8.234 0.702 1 58.53 28 GLY B C 1
ATOM 1197 O O . GLY B 1 28 ? 21.25 8.242 1.724 1 58.53 28 GLY B O 1
ATOM 1198 N N . SER B 1 29 ? 19.438 8.852 0.58 1 62.28 29 SER B N 1
ATOM 1199 C CA . SER B 1 29 ? 19.156 9.633 1.781 1 62.28 29 SER B CA 1
ATOM 1200 C C . SER B 1 29 ? 18.453 8.789 2.838 1 62.28 29 SER B C 1
ATOM 1202 O O . SER B 1 29 ? 17.719 7.852 2.504 1 62.28 29 SER B O 1
ATOM 1204 N N . ALA B 1 30 ? 18.797 8.984 4.098 1 68.25 30 ALA B N 1
ATOM 1205 C CA . ALA B 1 30 ? 18.266 8.32 5.285 1 68.25 30 ALA B CA 1
ATOM 1206 C C . ALA B 1 30 ? 16.844 8.773 5.59 1 68.25 30 ALA B C 1
ATOM 1208 O O . ALA B 1 30 ? 16.188 8.242 6.492 1 68.25 30 ALA B O 1
ATOM 1209 N N . ASP B 1 31 ? 16.219 9.586 4.715 1 87.5 31 ASP B N 1
ATOM 1210 C CA . ASP B 1 31 ? 14.953 10.164 5.148 1 87.5 31 ASP B CA 1
ATOM 1211 C C . ASP B 1 31 ? 13.773 9.492 4.449 1 87.5 31 ASP B C 1
ATOM 1213 O O . ASP B 1 31 ? 12.617 9.82 4.715 1 87.5 31 ASP B O 1
ATOM 1217 N N . TRP B 1 32 ? 14.141 8.484 3.639 1 90.25 32 TRP B N 1
ATOM 1218 C CA . TRP B 1 32 ? 13.031 7.828 2.961 1 90.25 32 TRP B CA 1
ATOM 1219 C C . TRP B 1 32 ? 12.383 6.785 3.865 1 90.25 32 TRP B C 1
ATOM 1221 O O . TRP B 1 32 ? 13.055 6.164 4.691 1 90.25 32 TRP B O 1
ATOM 1231 N N . VAL B 1 33 ? 11.094 6.641 3.727 1 92.12 33 VAL B N 1
ATOM 1232 C CA . VAL B 1 33 ? 10.367 5.629 4.484 1 92.12 33 VAL B CA 1
ATOM 1233 C C . VAL B 1 33 ? 9.922 4.504 3.553 1 92.12 33 VAL B C 1
ATOM 1235 O O . VAL B 1 33 ? 9.766 3.359 3.982 1 92.12 33 VAL B O 1
ATOM 1238 N N . ALA B 1 34 ? 9.742 4.828 2.285 1 93.19 34 ALA B N 1
ATOM 1239 C CA . ALA B 1 34 ? 9.359 3.811 1.31 1 93.19 34 ALA B CA 1
ATOM 1240 C C . ALA B 1 34 ? 9.969 4.102 -0.058 1 93.19 34 ALA B C 1
ATOM 1242 O O . ALA B 1 34 ? 10.039 5.262 -0.479 1 93.19 34 ALA B O 1
ATOM 1243 N N . LEU B 1 35 ? 10.422 3.078 -0.691 1 91.75 35 LEU B N 1
ATOM 1244 C CA . LEU B 1 35 ? 10.867 3.076 -2.08 1 91.75 35 LEU B CA 1
ATOM 1245 C C . LEU B 1 35 ? 10.109 2.025 -2.891 1 91.75 35 LEU B C 1
ATOM 1247 O O . LEU B 1 35 ? 10.062 0.857 -2.502 1 91.75 35 LEU B O 1
ATOM 1251 N N . VAL B 1 36 ? 9.523 2.438 -3.951 1 92.38 36 VAL B N 1
ATOM 1252 C CA . VAL B 1 36 ? 8.789 1.491 -4.789 1 92.38 36 VAL B CA 1
ATOM 1253 C C . VAL B 1 36 ? 9.148 1.715 -6.254 1 92.38 36 VAL B C 1
ATOM 1255 O O . VAL B 1 36 ? 8.945 2.807 -6.793 1 92.38 36 VAL B O 1
ATOM 1258 N N . ARG B 1 37 ? 9.609 0.691 -6.832 1 90.94 37 ARG B N 1
ATOM 1259 C CA . ARG B 1 37 ? 9.977 0.765 -8.242 1 90.94 37 ARG B CA 1
ATOM 1260 C C . ARG B 1 37 ? 8.766 0.54 -9.141 1 90.94 37 ARG B C 1
ATOM 1262 O O . ARG B 1 37 ? 7.938 -0.331 -8.859 1 90.94 37 ARG B O 1
ATOM 1269 N N . ALA B 1 38 ? 8.656 1.336 -10.117 1 87.69 38 ALA B N 1
ATOM 1270 C CA . ALA B 1 38 ? 7.645 1.223 -11.156 1 87.69 38 ALA B CA 1
ATOM 1271 C C . ALA B 1 38 ? 8.234 1.536 -12.531 1 87.69 38 ALA B C 1
ATOM 1273 O O . ALA B 1 38 ? 9.344 2.061 -12.633 1 87.69 38 ALA B O 1
ATOM 1274 N N . PRO B 1 39 ? 7.531 1.153 -13.609 1 83.62 39 PRO B N 1
ATOM 1275 C CA . PRO B 1 39 ? 8.055 1.384 -14.961 1 83.62 39 PRO B CA 1
ATOM 1276 C C . PRO B 1 39 ? 8.414 2.846 -15.211 1 83.62 39 PRO B C 1
ATOM 1278 O O . PRO B 1 39 ? 9.344 3.135 -15.969 1 83.62 39 PRO B O 1
ATOM 1281 N N . GLN B 1 40 ? 7.715 3.783 -14.539 1 84.56 40 GLN B N 1
ATOM 1282 C CA . GLN B 1 40 ? 7.906 5.203 -14.812 1 84.56 40 GLN B CA 1
ATOM 1283 C C . GLN B 1 40 ? 9.016 5.785 -13.93 1 84.56 40 GLN B C 1
ATOM 1285 O O . GLN B 1 40 ? 9.414 6.938 -14.109 1 84.56 40 GLN B O 1
ATOM 1290 N N . GLY B 1 41 ? 9.5 5.016 -13.023 1 88.62 41 GLY B N 1
ATOM 1291 C CA . GLY B 1 41 ? 10.555 5.496 -12.148 1 88.62 41 GLY B CA 1
ATOM 1292 C C . GLY B 1 41 ? 10.438 4.973 -10.727 1 88.62 41 GLY B C 1
ATOM 1293 O O . GLY B 1 41 ? 9.727 3.996 -10.477 1 88.62 41 GLY B O 1
ATOM 1294 N N . LEU B 1 42 ? 11.203 5.637 -9.852 1 90.31 42 LEU B N 1
ATOM 1295 C CA . LEU B 1 42 ? 11.227 5.258 -8.445 1 90.31 42 LEU B CA 1
ATOM 1296 C C . LEU B 1 42 ? 10.352 6.195 -7.617 1 90.31 42 LEU B C 1
ATOM 1298 O O . LEU B 1 42 ? 10.539 7.414 -7.645 1 90.31 42 LEU B O 1
ATOM 1302 N N . THR B 1 43 ? 9.398 5.684 -7.043 1 91.31 43 THR B N 1
ATOM 1303 C CA . THR B 1 43 ? 8.625 6.445 -6.066 1 91.31 43 THR B CA 1
ATOM 1304 C C . THR B 1 43 ? 9.344 6.492 -4.723 1 91.31 43 THR B C 1
ATOM 1306 O O . THR B 1 43 ? 9.727 5.449 -4.184 1 91.31 43 THR B O 1
ATOM 1309 N N . VAL B 1 44 ? 9.508 7.691 -4.246 1 91.25 44 VAL B N 1
ATOM 1310 C CA . VAL B 1 44 ? 10.164 7.906 -2.957 1 91.25 44 VAL B CA 1
ATOM 1311 C C . VAL B 1 44 ? 9.203 8.617 -2.004 1 91.25 44 VAL B C 1
ATOM 1313 O O . VAL B 1 44 ? 8.703 9.703 -2.312 1 91.25 44 VAL B O 1
ATOM 1316 N N . ILE B 1 45 ? 8.914 7.98 -0.925 1 93 45 ILE B N 1
ATOM 1317 C CA . ILE B 1 45 ? 8.242 8.633 0.188 1 93 45 ILE B CA 1
ATOM 1318 C C . ILE B 1 45 ? 9.25 8.992 1.272 1 93 45 ILE B C 1
ATOM 1320 O O . ILE B 1 45 ? 9.953 8.117 1.788 1 93 45 ILE B O 1
ATOM 1324 N N . ARG B 1 46 ? 9.312 10.211 1.598 1 92.25 46 ARG B N 1
ATOM 1325 C CA . ARG B 1 46 ? 10.32 10.641 2.561 1 92.25 46 ARG B CA 1
ATOM 1326 C C . ARG B 1 46 ? 9.766 11.711 3.498 1 92.25 46 ARG B C 1
ATOM 1328 O O . ARG B 1 46 ? 8.805 12.398 3.162 1 92.25 46 ARG B O 1
ATOM 1335 N N . THR B 1 47 ? 10.414 11.797 4.703 1 93.06 47 THR B N 1
ATOM 1336 C CA . THR B 1 47 ? 10.039 12.836 5.648 1 93.06 47 THR B CA 1
ATOM 1337 C C . THR B 1 47 ? 10.492 14.211 5.152 1 93.06 47 THR B C 1
ATOM 1339 O O . THR B 1 47 ? 11.555 14.336 4.547 1 93.06 47 THR B O 1
ATOM 1342 N N . VAL B 1 48 ? 9.594 15.117 5.336 1 91.19 48 VAL B N 1
ATOM 1343 C CA . VAL B 1 48 ? 9.914 16.5 4.965 1 91.19 48 VAL B CA 1
ATOM 1344 C C . VAL B 1 48 ? 9.555 17.438 6.109 1 91.19 48 VAL B C 1
ATOM 1346 O O . VAL B 1 48 ? 8.703 17.109 6.941 1 91.19 48 VAL B O 1
ATOM 1349 N N . ALA B 1 49 ? 10.297 18.547 6.285 1 84.69 49 ALA B N 1
ATOM 1350 C CA . ALA B 1 49 ? 10.047 19.547 7.332 1 84.69 49 ALA B CA 1
ATOM 1351 C C . ALA B 1 49 ? 8.82 20.391 7 1 84.69 49 ALA B C 1
ATOM 1353 O O . ALA B 1 49 ? 8.023 20.703 7.883 1 84.69 49 ALA B O 1
ATOM 1354 N N . ASP B 1 50 ? 8.75 20.969 5.832 1 72.25 50 ASP B N 1
ATOM 1355 C CA . ASP B 1 50 ? 7.688 21.906 5.473 1 72.25 50 ASP B CA 1
ATOM 1356 C C . ASP B 1 50 ? 6.965 21.453 4.203 1 72.25 50 ASP B C 1
ATOM 1358 O O . ASP B 1 50 ? 7.605 21.078 3.221 1 72.25 50 ASP B O 1
ATOM 1362 N N . ALA B 1 51 ? 5.957 20.703 4.246 1 62.56 51 ALA B N 1
ATOM 1363 C CA . ALA B 1 51 ? 5.414 20.625 2.893 1 62.56 51 ALA B CA 1
ATOM 1364 C C . ALA B 1 51 ? 3.943 21.031 2.869 1 62.56 51 ALA B C 1
ATOM 1366 O O . ALA B 1 51 ? 3.1 20.375 3.482 1 62.56 51 ALA B O 1
ATOM 1367 N N . ALA B 1 52 ? 3.578 22.328 2.596 1 60.94 52 ALA B N 1
ATOM 1368 C CA . ALA B 1 52 ? 2.203 22.734 2.328 1 60.94 52 ALA B CA 1
ATOM 1369 C C . ALA B 1 52 ? 1.425 21.625 1.629 1 60.94 52 ALA B C 1
ATOM 1371 O O . ALA B 1 52 ? 0.235 21.438 1.894 1 60.94 52 ALA B O 1
ATOM 1372 N N . ASP B 1 53 ? 2.158 20.828 0.934 1 76.88 53 ASP B N 1
ATOM 1373 C CA . ASP B 1 53 ? 1.482 19.781 0.163 1 76.88 53 ASP B CA 1
ATOM 1374 C C . ASP B 1 53 ? 1.949 18.391 0.587 1 76.88 53 ASP B C 1
ATOM 1376 O O . ASP B 1 53 ? 1.966 17.469 -0.222 1 76.88 53 ASP B O 1
ATOM 1380 N N . GLY B 1 54 ? 2.141 18.406 1.916 1 91.25 54 GLY B N 1
ATOM 1381 C CA . GLY B 1 54 ? 2.67 17.156 2.422 1 91.25 54 GLY B CA 1
ATOM 1382 C C . GLY B 1 54 ? 1.59 16.156 2.777 1 91.25 54 GLY B C 1
ATOM 1383 O O . GLY B 1 54 ? 0.409 16.375 2.506 1 91.25 54 GLY B O 1
ATOM 1384 N N . TRP B 1 55 ? 2.072 15 3.258 1 94.31 55 TRP B N 1
ATOM 1385 C CA . TRP B 1 55 ? 1.225 13.883 3.662 1 94.31 55 TRP B CA 1
ATOM 1386 C C . TRP B 1 55 ? 1.48 13.508 5.117 1 94.31 55 TRP B C 1
ATOM 1388 O O . TRP B 1 55 ? 2.57 13.734 5.641 1 94.31 55 TRP B O 1
ATOM 1398 N N . ARG B 1 56 ? 0.443 13.047 5.715 1 95.25 56 ARG B N 1
ATOM 1399 C CA . ARG B 1 56 ? 0.559 12.414 7.023 1 95.25 56 ARG B CA 1
ATOM 1400 C C . ARG B 1 56 ? 0.281 10.914 6.934 1 95.25 56 ARG B C 1
ATOM 1402 O O . ARG B 1 56 ? -0.432 10.461 6.035 1 95.25 56 ARG B O 1
ATOM 1409 N N . ALA B 1 57 ? 0.844 10.211 7.918 1 96.38 57 ALA B N 1
ATOM 1410 C CA . ALA B 1 57 ? 0.774 8.758 7.797 1 96.38 57 ALA B CA 1
ATOM 1411 C C . ALA B 1 57 ? 0.133 8.133 9.031 1 96.38 57 ALA B C 1
ATOM 1413 O O . ALA B 1 57 ? 0.461 8.5 10.164 1 96.38 57 ALA B O 1
ATOM 1414 N N . PHE B 1 58 ? -0.787 7.246 8.812 1 96.38 58 PHE B N 1
ATOM 1415 C CA . PHE B 1 58 ? -1.297 6.332 9.828 1 96.38 58 PHE B CA 1
ATOM 1416 C C . PHE B 1 58 ? -0.568 4.996 9.773 1 96.38 58 PHE B C 1
ATOM 1418 O O . PHE B 1 58 ? -0.513 4.359 8.719 1 96.38 58 PHE B O 1
ATOM 1425 N N . GLN B 1 59 ? -0.014 4.613 10.867 1 93.88 59 GLN B N 1
ATOM 1426 C CA . GLN B 1 59 ? 0.72 3.355 10.953 1 93.88 59 GLN B CA 1
ATOM 1427 C C . GLN B 1 59 ? 0.025 2.375 11.891 1 93.88 59 GLN B C 1
ATOM 1429 O O . GLN B 1 59 ? -0.253 2.705 13.047 1 93.88 59 GLN B O 1
ATOM 1434 N N . GLY B 1 60 ? -0.3 1.23 11.352 1 91.44 60 GLY B N 1
ATOM 1435 C CA . GLY B 1 60 ? -0.836 0.181 12.203 1 91.44 60 GLY B CA 1
ATOM 1436 C C . GLY B 1 60 ? 0.169 -0.339 13.219 1 91.44 60 GLY B C 1
ATOM 1437 O O . GLY B 1 60 ? 1.379 -0.238 13.008 1 91.44 60 GLY B O 1
ATOM 1438 N N . GLN B 1 61 ? -0.351 -0.806 14.266 1 83 61 GLN B N 1
ATOM 1439 C CA . GLN B 1 61 ? 0.506 -1.469 15.242 1 83 61 GLN B CA 1
ATOM 1440 C C . GLN B 1 61 ? 0.794 -2.91 14.828 1 83 61 GLN B C 1
ATOM 1442 O O . GLN B 1 61 ? -0.029 -3.551 14.172 1 83 61 GLN B O 1
ATOM 1447 N N . SER B 1 62 ? 2.049 -3.271 14.844 1 66.12 62 SER B N 1
ATOM 1448 C CA . SER B 1 62 ? 2.504 -4.598 14.445 1 66.12 62 SER B CA 1
ATOM 1449 C C . SER B 1 62 ? 1.485 -5.668 14.828 1 66.12 62 SER B C 1
ATOM 1451 O O . SER B 1 62 ? 1.016 -5.707 15.969 1 66.12 62 SER B O 1
ATOM 1453 N N . SER B 1 63 ? 0.61 -5.859 13.859 1 59.5 63 SER B N 1
ATOM 1454 C CA . SER B 1 63 ? -0.203 -7.023 14.195 1 59.5 63 SER B CA 1
ATOM 1455 C C . SER B 1 63 ? 0.531 -8.32 13.875 1 59.5 63 SER B C 1
ATOM 1457 O O . SER B 1 63 ? 1.394 -8.352 12.992 1 59.5 63 SER B O 1
ATOM 1459 N N . HIS B 1 64 ? 0.613 -9.297 14.766 1 53.47 64 HIS B N 1
ATOM 1460 C CA . HIS B 1 64 ? 1.256 -10.602 14.703 1 53.47 64 HIS B CA 1
ATOM 1461 C C . HIS B 1 64 ? 0.921 -11.32 13.398 1 53.47 64 HIS B C 1
ATOM 1463 O O . HIS B 1 64 ? 1.698 -12.148 12.922 1 53.47 64 HIS B O 1
ATOM 1469 N N . GLU B 1 65 ? -0.212 -11.055 12.789 1 53.56 65 GLU B N 1
ATOM 1470 C CA . GLU B 1 65 ? -0.525 -11.922 11.656 1 53.56 65 GLU B CA 1
ATOM 1471 C C . GLU B 1 65 ? -0.636 -11.125 10.359 1 53.56 65 GLU B C 1
ATOM 1473 O O . GLU B 1 65 ? -1.581 -10.352 10.18 1 53.56 65 GLU B O 1
ATOM 1478 N N . LEU B 1 66 ? 0.528 -10.938 9.578 1 54.16 66 LEU B N 1
ATOM 1479 C CA . LEU B 1 66 ? 0.635 -10.273 8.281 1 54.16 66 LEU B CA 1
ATOM 1480 C C . LEU B 1 66 ? -0.522 -10.672 7.371 1 54.16 66 LEU B C 1
ATOM 1482 O O . LEU B 1 66 ? -0.912 -9.906 6.488 1 54.16 66 LEU B O 1
ATOM 1486 N N . ASP B 1 67 ? -1.198 -11.648 7.691 1 61.19 67 ASP B N 1
ATOM 1487 C CA . ASP B 1 67 ? -1.988 -12.312 6.656 1 61.19 67 ASP B CA 1
ATOM 1488 C C . ASP B 1 67 ? -3.465 -12.359 7.039 1 61.19 67 ASP B C 1
ATOM 1490 O O . ASP B 1 67 ? -4.18 -13.289 6.668 1 61.19 67 ASP B O 1
ATOM 1494 N N . VAL B 1 68 ? -3.795 -11.43 7.82 1 70.12 68 VAL B N 1
ATOM 1495 C C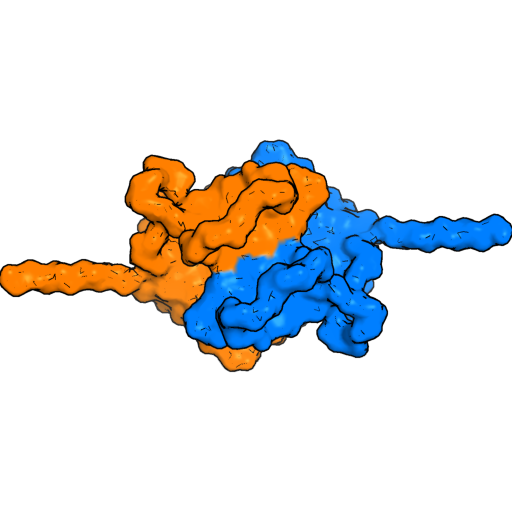A . VAL B 1 68 ? -5.227 -11.453 8.094 1 70.12 68 VAL B CA 1
ATOM 1496 C C . VAL B 1 68 ? -5.973 -10.664 7.02 1 70.12 68 VAL B C 1
ATOM 1498 O O . VAL B 1 68 ? -5.707 -9.477 6.816 1 70.12 68 VAL B O 1
ATOM 1501 N N . PRO B 1 69 ? -6.797 -11.422 6.324 1 81.25 69 PRO B N 1
ATOM 1502 C CA . PRO B 1 69 ? -7.578 -10.742 5.289 1 81.25 69 PRO B CA 1
ATOM 1503 C C . PRO B 1 69 ? -8.383 -9.562 5.832 1 81.25 69 PRO B C 1
ATOM 1505 O O . PRO B 1 69 ? -8.891 -9.625 6.953 1 81.25 69 PRO B O 1
ATOM 1508 N N . GLY B 1 70 ? -8.297 -8.391 5.172 1 85.62 70 GLY B N 1
ATOM 1509 C CA . GLY B 1 70 ? -9.203 -7.293 5.457 1 85.62 70 GLY B CA 1
ATOM 1510 C C . GLY B 1 70 ? -8.562 -6.195 6.289 1 85.62 70 GLY B C 1
ATOM 1511 O O . GLY B 1 70 ? -9.172 -5.148 6.512 1 85.62 70 GLY B O 1
ATOM 1512 N N . MET B 1 71 ? -7.316 -6.406 6.801 1 88.06 71 MET B N 1
ATOM 1513 C CA . MET B 1 71 ? -6.691 -5.418 7.672 1 88.06 71 MET B CA 1
ATOM 1514 C C . MET B 1 71 ? -6.539 -4.082 6.953 1 88.06 71 MET B C 1
ATOM 1516 O O . MET B 1 71 ? -7.004 -3.051 7.441 1 88.06 71 MET B O 1
ATOM 1520 N N . LEU B 1 72 ? -5.945 -4.113 5.789 1 91.44 72 LEU B N 1
ATOM 1521 C CA . LEU B 1 72 ? -5.727 -2.883 5.035 1 91.44 72 LEU B CA 1
ATOM 1522 C C . LEU B 1 72 ? -7.051 -2.301 4.551 1 91.44 72 LEU B C 1
ATOM 1524 O O . LEU B 1 72 ? -7.266 -1.088 4.625 1 91.44 72 LEU B O 1
ATOM 1528 N N . LEU B 1 73 ? -7.961 -3.152 4.176 1 91.62 73 LEU B N 1
ATOM 1529 C CA . LEU B 1 73 ? -9.273 -2.711 3.711 1 91.62 73 LEU B CA 1
ATOM 1530 C C . LEU B 1 73 ? -10.016 -1.969 4.812 1 91.62 73 LEU B C 1
ATOM 1532 O O . LEU B 1 73 ? -10.703 -0.981 4.547 1 91.62 73 LEU B O 1
ATOM 1536 N N . SER B 1 74 ? -9.867 -2.436 5.988 1 92.56 74 SER B N 1
ATOM 1537 C CA . SER B 1 74 ? -10.562 -1.834 7.121 1 92.56 74 SER B CA 1
ATOM 1538 C C . SER B 1 74 ? -10.125 -0.389 7.336 1 92.56 74 SER B C 1
ATOM 1540 O O . SER B 1 74 ? -10.867 0.414 7.902 1 92.56 74 SER B O 1
ATOM 1542 N N . ILE B 1 75 ? -8.945 -0.067 6.883 1 93.62 75 ILE B N 1
ATOM 1543 C CA . ILE B 1 75 ? -8.445 1.3 7.004 1 93.62 75 ILE B CA 1
ATOM 1544 C C . ILE B 1 75 ? -8.836 2.102 5.762 1 93.62 75 ILE B C 1
ATOM 1546 O O . ILE B 1 75 ? -9.32 3.23 5.875 1 93.62 75 ILE B O 1
ATOM 1550 N N . LEU B 1 76 ? -8.758 1.531 4.625 1 93.25 76 LEU B N 1
ATOM 1551 C CA . LEU B 1 76 ? -8.898 2.26 3.367 1 93.25 76 LEU B CA 1
ATOM 1552 C C . LEU B 1 76 ? -10.367 2.518 3.053 1 93.25 76 LEU B C 1
ATOM 1554 O O . LEU B 1 76 ? -10.711 3.553 2.479 1 93.25 76 LEU B O 1
ATOM 1558 N N . ALA B 1 77 ? -11.219 1.605 3.461 1 92.06 77 ALA B N 1
ATOM 1559 C CA . ALA B 1 77 ? -12.617 1.705 3.07 1 92.06 77 ALA B CA 1
ATOM 1560 C C . ALA B 1 77 ? -13.258 2.963 3.646 1 92.06 77 ALA B C 1
ATOM 1562 O O . ALA B 1 77 ? -13.805 3.783 2.906 1 92.06 77 ALA B O 1
ATOM 1563 N N . PRO B 1 78 ? -13.117 3.201 4.891 1 94.56 78 PRO B N 1
ATOM 1564 C CA . PRO B 1 78 ? -13.727 4.422 5.422 1 94.56 78 PRO B CA 1
ATOM 1565 C C . PRO B 1 78 ? -13.133 5.691 4.812 1 94.56 78 PRO B C 1
ATOM 1567 O O . PRO B 1 78 ? -13.844 6.672 4.598 1 94.56 78 PRO B O 1
ATOM 1570 N N . LEU B 1 79 ? -11.836 5.758 4.543 1 94.56 79 LEU B N 1
ATOM 1571 C CA . LEU B 1 79 ? -11.188 6.93 3.967 1 94.56 79 LEU B CA 1
ATOM 1572 C C . LEU B 1 79 ? -11.672 7.172 2.541 1 94.56 79 LEU B C 1
ATOM 1574 O O . LEU B 1 79 ? -11.953 8.312 2.162 1 94.56 79 LEU B O 1
ATOM 1578 N N . GLY B 1 80 ? -11.766 6.113 1.804 1 90.5 80 GLY B N 1
ATOM 1579 C CA . GLY B 1 80 ? -12.266 6.207 0.441 1 90.5 80 GLY B CA 1
ATOM 1580 C C . GLY B 1 80 ? -13.711 6.664 0.365 1 90.5 80 GLY B C 1
ATOM 1581 O O . GLY B 1 80 ? -14.07 7.473 -0.495 1 90.5 80 GLY B O 1
ATOM 1582 N N . GLU B 1 81 ? -14.5 6.109 1.229 1 88.94 81 GLU B N 1
ATOM 1583 C CA . GLU B 1 81 ? -15.906 6.492 1.275 1 88.94 81 GLU B CA 1
ATOM 1584 C C . GLU B 1 81 ? -16.062 7.965 1.632 1 88.94 81 GLU B C 1
ATOM 1586 O O . GLU B 1 81 ? -17.031 8.609 1.221 1 88.94 81 GLU B O 1
ATOM 1591 N N . ALA B 1 82 ? -15.117 8.5 2.322 1 93.31 82 ALA B N 1
ATOM 1592 C CA . ALA B 1 82 ? -15.125 9.914 2.695 1 93.31 82 ALA B CA 1
ATOM 1593 C C . ALA B 1 82 ? -14.523 10.773 1.594 1 93.31 82 ALA B C 1
ATOM 1595 O O . ALA B 1 82 ? -14.43 12 1.732 1 93.31 82 ALA B O 1
ATOM 1596 N N . GLY B 1 83 ? -14.016 10.117 0.536 1 90.12 83 GLY B N 1
ATOM 1597 C CA . GLY B 1 83 ? -13.484 10.852 -0.602 1 90.12 83 GLY B CA 1
ATOM 1598 C C . GLY B 1 83 ? -12.062 11.328 -0.39 1 90.12 83 GLY B C 1
ATOM 1599 O O . GLY B 1 83 ? -11.625 12.305 -1.002 1 90.12 83 GLY B O 1
ATOM 1600 N N . LEU B 1 84 ? -11.367 10.734 0.496 1 92.31 84 LEU B N 1
ATOM 1601 C CA . LEU B 1 84 ? -9.992 11.141 0.782 1 92.31 84 LEU B CA 1
ATOM 1602 C C . LEU B 1 84 ? -9 10.367 -0.08 1 92.31 84 LEU B C 1
ATOM 1604 O O . LEU B 1 84 ? -9.094 9.141 -0.19 1 92.31 84 LEU B O 1
ATOM 1608 N N . PRO B 1 85 ? -8.102 11.047 -0.674 1 89.88 85 PRO B N 1
ATOM 1609 C CA . PRO B 1 85 ? -7.004 10.336 -1.341 1 89.88 85 PRO B CA 1
ATOM 1610 C C . PRO B 1 85 ? -6.098 9.594 -0.361 1 89.88 85 PRO B C 1
ATOM 1612 O O . PRO B 1 85 ? -5.895 10.055 0.765 1 89.88 85 PRO B O 1
ATOM 1615 N N . VAL B 1 86 ? -5.648 8.43 -0.814 1 92.62 86 VAL B N 1
ATOM 1616 C CA . VAL B 1 86 ? -4.785 7.668 0.083 1 92.62 86 VAL B CA 1
ATOM 1617 C C . VAL B 1 86 ? -3.594 7.109 -0.693 1 92.62 86 VAL B C 1
ATOM 1619 O O . VAL B 1 86 ? -3.707 6.805 -1.883 1 92.62 86 VAL B O 1
ATOM 1622 N N . PHE B 1 87 ? -2.463 7.066 -0.021 1 93.12 87 PHE B N 1
ATOM 1623 C CA . PHE B 1 87 ? -1.284 6.309 -0.424 1 93.12 87 PHE B CA 1
ATOM 1624 C C . PHE B 1 87 ? -0.952 5.234 0.608 1 93.12 87 PHE B C 1
ATOM 1626 O O . PHE B 1 87 ? -0.999 5.488 1.812 1 93.12 87 PHE B O 1
ATOM 1633 N N . ALA B 1 88 ? -0.723 4.02 0.117 1 95 88 ALA B N 1
ATOM 1634 C CA . ALA B 1 88 ? -0.471 2.939 1.065 1 95 88 ALA B CA 1
ATOM 1635 C C . ALA B 1 88 ? 0.855 2.246 0.767 1 95 88 ALA B C 1
ATOM 1637 O O . ALA B 1 88 ? 1.25 2.121 -0.394 1 95 88 ALA B O 1
ATOM 1638 N N . ALA B 1 89 ? 1.539 1.812 1.819 1 95.31 89 ALA B N 1
ATOM 1639 C CA . ALA B 1 89 ? 2.717 0.949 1.768 1 95.31 89 ALA B CA 1
ATOM 1640 C C . ALA B 1 89 ? 2.691 -0.083 2.891 1 95.31 89 ALA B C 1
ATOM 1642 O O . ALA B 1 89 ? 3 0.235 4.043 1 95.31 89 ALA B O 1
ATOM 1643 N N . SER B 1 90 ? 2.359 -1.285 2.541 1 93.5 90 SER B N 1
ATOM 1644 C CA . SER B 1 90 ? 2.314 -2.338 3.549 1 93.5 90 SER B CA 1
ATOM 1645 C C . SER B 1 90 ? 3.717 -2.748 3.984 1 93.5 90 SER B C 1
ATOM 1647 O O . SER B 1 90 ? 4.637 -2.793 3.166 1 93.5 90 SER B O 1
ATOM 1649 N N . THR B 1 91 ? 3.859 -3.076 5.246 1 91.81 91 THR B N 1
ATOM 1650 C CA . THR B 1 91 ? 5.078 -3.67 5.785 1 91.81 91 THR B CA 1
ATOM 1651 C C . THR B 1 91 ? 4.82 -5.102 6.25 1 91.81 91 THR B C 1
ATOM 1653 O O . THR B 1 91 ? 3.688 -5.582 6.195 1 91.81 91 THR B O 1
ATOM 1656 N N . TYR B 1 92 ? 5.871 -5.73 6.637 1 88.5 92 TYR B N 1
ATOM 1657 C CA . TYR B 1 92 ? 5.77 -7.09 7.152 1 88.5 92 TYR B CA 1
ATOM 1658 C C . TYR B 1 92 ? 4.848 -7.145 8.367 1 88.5 92 TYR B C 1
ATOM 1660 O O . TYR B 1 92 ? 4.141 -8.133 8.57 1 88.5 92 TYR B O 1
ATOM 1668 N N . ASP B 1 93 ? 4.754 -6.027 9.094 1 86 93 ASP B N 1
ATOM 1669 C CA . ASP B 1 93 ? 4.07 -6.066 10.383 1 86 93 ASP B CA 1
ATOM 1670 C C . ASP B 1 93 ? 2.746 -5.309 10.32 1 86 93 ASP B C 1
ATOM 1672 O O . ASP B 1 93 ? 1.792 -5.664 11.016 1 86 93 ASP B O 1
ATOM 1676 N N . ALA B 1 94 ? 2.701 -4.297 9.57 1 88.69 94 ALA B N 1
ATOM 1677 C CA . ALA B 1 94 ? 1.491 -3.48 9.531 1 88.69 94 ALA B CA 1
ATOM 1678 C C . ALA B 1 94 ? 1.454 -2.617 8.273 1 88.69 94 ALA B C 1
ATOM 1680 O O . ALA B 1 94 ? 2.404 -2.613 7.488 1 88.69 94 ALA B O 1
ATOM 1681 N N . ASP B 1 95 ? 0.367 -1.951 8.148 1 91.88 95 ASP B N 1
ATOM 1682 C CA . ASP B 1 95 ? 0.2 -1.079 6.992 1 91.88 95 ASP B CA 1
ATOM 1683 C C . ASP B 1 95 ? 0.523 0.371 7.344 1 91.88 95 ASP B C 1
ATOM 1685 O O . ASP B 1 95 ? 0.311 0.8 8.477 1 91.88 95 ASP B O 1
ATOM 1689 N N . LEU B 1 96 ? 1.07 1.041 6.383 1 95.06 96 LEU B N 1
ATOM 1690 C CA . LEU B 1 96 ? 1.281 2.484 6.387 1 95.06 96 LEU B CA 1
ATOM 1691 C C . LEU B 1 96 ? 0.366 3.172 5.379 1 95.06 96 LEU B C 1
ATOM 1693 O O . LEU B 1 96 ? 0.442 2.898 4.18 1 95.06 96 LEU B O 1
ATOM 1697 N N . VAL B 1 97 ? -0.507 4 5.914 1 95.94 97 VAL B N 1
ATOM 1698 C CA . VAL B 1 97 ? -1.471 4.676 5.051 1 95.94 97 VAL B CA 1
ATOM 1699 C C . VAL B 1 97 ? -1.295 6.188 5.16 1 95.94 97 VAL B C 1
ATOM 1701 O O . VAL B 1 97 ? -1.394 6.75 6.254 1 95.94 97 VAL B O 1
ATOM 1704 N N . LEU B 1 98 ? -1.03 6.84 4.016 1 95.88 98 LEU B N 1
ATOM 1705 C CA . LEU B 1 98 ? -0.816 8.281 3.98 1 95.88 98 LEU B CA 1
ATOM 1706 C C . LEU B 1 98 ? -2.047 9 3.438 1 95.88 98 LEU B C 1
ATOM 1708 O O . LEU B 1 98 ? -2.695 8.516 2.508 1 95.88 98 LEU B O 1
ATOM 1712 N N . VAL B 1 99 ? -2.324 10.156 4.02 1 94.94 99 VAL B N 1
ATOM 1713 C CA . VAL B 1 99 ? -3.355 11.078 3.553 1 94.94 99 VAL B CA 1
ATOM 1714 C C . VAL B 1 99 ? -2.777 12.484 3.453 1 94.94 99 VAL B C 1
ATOM 1716 O O . VAL B 1 99 ? -1.782 12.805 4.105 1 94.94 99 VAL B O 1
ATOM 1719 N N . PRO B 1 100 ? -3.354 13.266 2.561 1 93.38 100 PRO B N 1
ATOM 1720 C CA . PRO B 1 100 ? -2.889 14.656 2.561 1 93.38 100 PRO B CA 1
ATOM 1721 C C . PRO B 1 100 ? -2.938 15.289 3.947 1 93.38 100 PRO B C 1
ATOM 1723 O O . PRO B 1 100 ? -3.881 15.055 4.707 1 93.38 100 PRO B O 1
ATOM 1726 N N . ALA B 1 101 ? -1.896 16.062 4.191 1 93.88 101 ALA B N 1
ATOM 1727 C CA . ALA B 1 101 ? -1.793 16.688 5.512 1 93.88 101 ALA B CA 1
ATOM 1728 C C . ALA B 1 101 ? -3.031 17.516 5.82 1 93.88 101 ALA B C 1
ATOM 1730 O O . ALA B 1 101 ? -3.496 17.547 6.965 1 93.88 101 ALA B O 1
ATOM 1731 N N . SER B 1 102 ? -3.619 18.141 4.824 1 92.94 102 SER B N 1
ATOM 1732 C CA . SER B 1 102 ? -4.785 19 4.992 1 92.94 102 SER B CA 1
ATOM 1733 C C . SER B 1 102 ? -6.012 18.188 5.398 1 92.94 102 SER B C 1
ATOM 1735 O O . SER B 1 102 ? -6.992 18.734 5.898 1 92.94 102 SER B O 1
ATOM 1737 N N . HIS B 1 103 ? -5.961 16.844 5.27 1 94.06 103 HIS B N 1
ATOM 1738 C CA . HIS B 1 103 ? -7.113 16 5.566 1 94.06 103 HIS B CA 1
ATOM 1739 C C . HIS B 1 103 ? -6.832 15.078 6.75 1 94.06 103 HIS B C 1
ATOM 1741 O O . HIS B 1 103 ? -7.621 14.18 7.043 1 94.06 103 HIS B O 1
ATOM 1747 N N . ALA B 1 104 ? -5.75 15.273 7.41 1 94.88 104 ALA B N 1
ATOM 1748 C CA . ALA B 1 104 ? -5.32 14.336 8.445 1 94.88 104 ALA B CA 1
ATOM 1749 C C . ALA B 1 104 ? -6.328 14.281 9.594 1 94.88 104 ALA B C 1
ATOM 1751 O O . ALA B 1 104 ? -6.656 13.203 10.086 1 94.88 104 ALA B O 1
ATOM 1752 N N . GLU B 1 105 ? -6.812 15.406 10.016 1 95.25 105 GLU B N 1
ATOM 1753 C CA . GLU B 1 105 ? -7.773 15.438 11.117 1 95.25 105 GLU B CA 1
ATOM 1754 C C . GLU B 1 105 ? -9.086 14.766 10.719 1 95.25 105 GLU B C 1
ATOM 1756 O O . GLU B 1 105 ? -9.648 13.992 11.492 1 95.25 105 GLU B O 1
ATOM 1761 N N . LYS B 1 106 ? -9.516 15.125 9.578 1 97.38 106 LYS B N 1
ATOM 1762 C CA . LYS B 1 106 ? -10.719 14.469 9.07 1 97.38 106 LYS B CA 1
ATOM 1763 C C . LYS B 1 106 ? -10.523 12.961 8.961 1 97.38 106 LYS B C 1
ATOM 1765 O O . LYS B 1 106 ? -11.414 12.195 9.328 1 97.38 106 LYS B O 1
ATOM 1770 N N . ALA B 1 107 ? -9.391 12.57 8.469 1 97.62 107 ALA B N 1
ATOM 1771 C CA . ALA B 1 107 ? -9.094 11.148 8.328 1 97.62 107 ALA B CA 1
ATOM 1772 C C . ALA B 1 107 ? -9.109 10.453 9.688 1 97.62 107 ALA B C 1
ATOM 1774 O O . ALA B 1 107 ? -9.672 9.359 9.82 1 97.62 107 ALA B O 1
ATOM 1775 N N . ALA B 1 108 ? -8.539 11.078 10.648 1 97.75 108 ALA B N 1
ATOM 1776 C CA . ALA B 1 108 ? -8.516 10.508 11.992 1 97.75 108 ALA B CA 1
ATOM 1777 C C . ALA B 1 108 ? -9.93 10.32 12.531 1 97.75 108 ALA B C 1
ATOM 1779 O O . ALA B 1 108 ? -10.242 9.281 13.125 1 97.75 108 ALA B O 1
ATOM 1780 N N . THR B 1 109 ? -10.75 11.273 12.312 1 97.94 109 THR B N 1
ATOM 1781 C CA . THR B 1 109 ? -12.133 11.211 12.766 1 97.94 109 THR B CA 1
ATOM 1782 C C . THR B 1 109 ? -12.883 10.086 12.047 1 97.94 109 THR B C 1
ATOM 1784 O O . THR B 1 109 ? -13.602 9.312 12.688 1 97.94 109 THR B O 1
ATOM 1787 N N . VAL B 1 110 ? -12.664 10.031 10.766 1 97.38 110 VAL B N 1
ATOM 1788 C CA . VAL B 1 110 ? -13.32 9.008 9.945 1 97.38 110 VAL B CA 1
ATOM 1789 C C . VAL B 1 110 ? -12.898 7.621 10.43 1 97.38 110 VAL B C 1
ATOM 1791 O O . VAL B 1 110 ? -13.742 6.734 10.594 1 97.38 110 VAL B O 1
ATOM 1794 N N . LEU B 1 111 ? -11.625 7.41 10.727 1 97.25 111 LEU B N 1
ATOM 1795 C CA . LEU B 1 111 ? -11.102 6.121 11.164 1 97.25 111 LEU B CA 1
ATOM 1796 C C . LEU B 1 111 ? -11.602 5.777 12.562 1 97.25 111 LEU B C 1
ATOM 1798 O O . LEU B 1 111 ? -11.984 4.633 12.828 1 97.25 111 LEU B O 1
ATOM 1802 N N . SER B 1 112 ? -11.68 6.781 13.406 1 97.19 112 SER B N 1
ATOM 1803 C CA . SER B 1 112 ? -12.203 6.562 14.75 1 97.19 112 SER B CA 1
ATOM 1804 C C . SER B 1 112 ? -13.68 6.191 14.711 1 97.19 112 SER B C 1
ATOM 1806 O O . SER B 1 112 ? -14.117 5.289 15.43 1 97.19 112 SER B O 1
ATOM 1808 N N . THR B 1 113 ? -14.383 6.848 13.859 1 96.62 113 THR B N 1
ATOM 1809 C CA . THR B 1 113 ? -15.812 6.586 13.727 1 96.62 113 THR B CA 1
ATOM 1810 C C . THR B 1 113 ? -16.062 5.184 13.172 1 96.62 113 THR B C 1
ATOM 1812 O O . THR B 1 113 ? -17.047 4.535 13.523 1 96.62 113 THR B O 1
ATOM 1815 N N . ALA B 1 114 ? -15.125 4.691 12.375 1 95.12 114 ALA B N 1
ATOM 1816 C CA . ALA B 1 114 ? -15.242 3.367 11.766 1 95.12 114 ALA B CA 1
ATOM 1817 C C . ALA B 1 114 ? -14.859 2.275 12.766 1 95.12 114 ALA B C 1
ATOM 1819 O O . ALA B 1 114 ? -14.992 1.085 12.469 1 95.12 114 ALA B O 1
ATOM 1820 N N . GLY B 1 115 ? -14.281 2.65 13.93 1 95.31 115 GLY B N 1
ATOM 1821 C CA . GLY B 1 115 ? -14.031 1.668 14.969 1 95.31 115 GLY B CA 1
ATOM 1822 C C . GLY B 1 115 ? -12.555 1.481 15.273 1 95.31 115 GLY B C 1
ATOM 1823 O O . GLY B 1 115 ? -12.188 0.669 16.125 1 95.31 115 GLY B O 1
ATOM 1824 N N . HIS B 1 116 ? -11.695 2.256 14.617 1 95.62 116 HIS B N 1
ATOM 1825 C CA . HIS B 1 116 ? -10.266 2.193 14.898 1 95.62 116 HIS B CA 1
ATOM 1826 C C . HIS B 1 116 ? -9.898 3.098 16.078 1 95.62 116 HIS B C 1
ATOM 1828 O O . HIS B 1 116 ? -10.594 4.074 16.344 1 95.62 116 HIS B O 1
ATOM 1834 N N . GLU B 1 117 ? -8.836 2.703 16.766 1 96.19 117 GLU B N 1
ATOM 1835 C CA . GLU B 1 117 ? -8.211 3.598 17.719 1 96.19 117 GLU B CA 1
ATOM 1836 C C . GLU B 1 117 ? -7.066 4.383 17.094 1 96.19 117 GLU B C 1
ATOM 1838 O O . GLU B 1 117 ? -6.129 3.795 16.547 1 96.19 117 GLU B O 1
ATOM 1843 N N . VAL B 1 118 ? -7.176 5.711 17.141 1 96.5 118 VAL B N 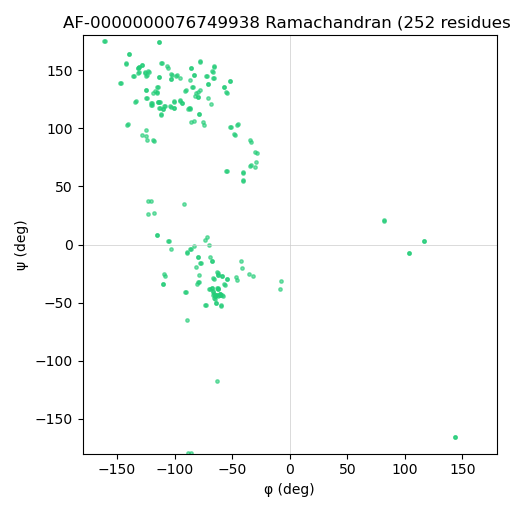1
ATOM 1844 C CA . VAL B 1 118 ? -6.145 6.551 16.547 1 96.5 118 VAL B CA 1
ATOM 1845 C C . VAL B 1 118 ? -5.398 7.312 17.641 1 96.5 118 VAL B C 1
ATOM 1847 O O . VAL B 1 118 ? -6.016 8.023 18.438 1 96.5 118 VAL B O 1
ATOM 1850 N N . HIS B 1 119 ? -4.055 7.074 17.625 1 94.56 119 HIS B N 1
ATOM 1851 C CA . HIS B 1 119 ? -3.215 7.773 18.594 1 94.56 119 HIS B CA 1
ATOM 1852 C C . HIS B 1 119 ? -2.244 8.719 17.891 1 94.56 119 HIS B C 1
ATOM 1854 O O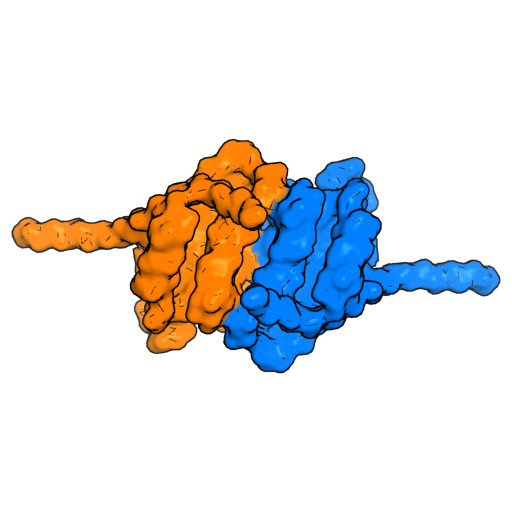 . HIS B 1 119 ? -1.702 8.391 16.828 1 94.56 119 HIS B O 1
ATOM 1860 N N . GLU B 1 120 ? -2.133 9.891 18.266 1 88.25 120 GLU B N 1
ATOM 1861 C CA . GLU B 1 120 ? -1.155 10.836 17.734 1 88.25 120 GLU B CA 1
ATOM 1862 C C . GLU B 1 120 ? -0.098 11.18 18.781 1 88.25 120 GLU B C 1
ATOM 1864 O O . GLU B 1 120 ? -0.407 11.297 19.969 1 88.25 120 GLU B O 1
ATOM 1869 N N . ASP B 1 121 ? 1.216 10.664 18.484 1 66.81 121 ASP B N 1
ATOM 1870 C CA . ASP B 1 121 ? 2.242 11.086 19.438 1 66.81 121 ASP B CA 1
ATOM 1871 C C . ASP B 1 121 ? 2.283 12.609 19.562 1 66.81 121 ASP B C 1
ATOM 1873 O O . ASP B 1 121 ? 2.553 13.312 18.578 1 66.81 121 ASP B O 1
ATOM 1877 N N . ARG B 1 122 ? 1.249 13.297 20.031 1 54.12 122 ARG B N 1
ATOM 1878 C CA . ARG B 1 122 ? 1.399 14.727 20.281 1 54.12 122 ARG B CA 1
ATOM 1879 C C . ARG B 1 122 ? 2.627 15.008 21.141 1 54.12 122 ARG B C 1
ATOM 1881 O O . ARG B 1 122 ? 2.928 14.25 22.062 1 54.12 122 ARG B O 1
ATOM 1888 N N . ASP B 1 123 ? 3.709 15.438 20.547 1 46.44 123 ASP B N 1
ATOM 1889 C CA . ASP B 1 123 ? 4.602 16.078 21.5 1 46.44 123 ASP B CA 1
ATOM 1890 C C . ASP B 1 123 ? 3.811 16.797 22.594 1 46.44 123 ASP B C 1
ATOM 1892 O O . ASP B 1 123 ? 3.109 17.781 22.312 1 46.44 123 ASP B O 1
ATOM 1896 N N . HIS B 1 124 ? 3.133 16.141 23.469 1 41.94 124 HIS B N 1
ATOM 1897 C CA . HIS B 1 124 ? 2.918 16.922 24.688 1 41.94 124 HIS B CA 1
ATOM 1898 C C . HIS B 1 124 ? 4.172 17.703 25.062 1 41.94 124 HIS B C 1
ATOM 1900 O O . HIS B 1 124 ? 5.129 17.125 25.578 1 41.94 124 HIS B O 1
ATOM 1906 N N . HIS B 1 125 ? 4.824 18.547 24.297 1 37.25 125 HIS B N 1
ATOM 1907 C CA . HIS B 1 125 ? 5.48 19.625 25.047 1 37.25 125 HIS B CA 1
ATOM 1908 C C . HIS B 1 125 ? 4.59 20.141 26.172 1 37.25 125 HIS B C 1
ATOM 1910 O O . HIS B 1 125 ? 3.561 20.781 25.906 1 37.25 125 HIS B O 1
ATOM 1916 N N . GLU B 1 126 ? 4.246 19.344 27.125 1 36.94 126 GLU B N 1
ATOM 1917 C CA . GLU B 1 126 ? 3.943 19.922 28.438 1 36.94 126 GLU B CA 1
ATOM 1918 C C . GLU B 1 126 ? 4.719 21.219 28.656 1 36.94 126 GLU B C 1
ATOM 1920 O O . GLU B 1 126 ? 5.949 21.234 28.562 1 36.94 126 GLU B O 1
ATOM 1925 N N . SER B 1 127 ? 4.309 22.281 28.125 1 33.84 127 SER B N 1
ATOM 1926 C CA . SER B 1 127 ? 4.691 23.531 28.766 1 33.84 127 SER B CA 1
ATOM 1927 C C . SER B 1 127 ? 4.887 23.359 30.266 1 33.84 127 SER B C 1
ATOM 1929 O O . SER B 1 127 ? 3.928 23.094 31 1 33.84 127 SER B O 1
ATOM 1931 N N . LEU B 1 128 ? 5.973 22.656 30.641 1 28.67 128 LEU B N 1
ATOM 1932 C CA . LEU B 1 128 ? 6.371 23.062 31.984 1 28.67 128 LEU B CA 1
ATOM 1933 C C . LEU B 1 128 ? 6.395 24.594 32.094 1 28.67 128 LEU B C 1
ATOM 1935 O O . LEU B 1 128 ? 6.938 25.281 31.234 1 28.67 128 LEU B O 1
#